Protein AF-A0A968M230-F1 (afdb_monomer)

Nearest PDB structures (foldseek):
  4dkx-assembly2_B  TM=6.458E-01  e=5.560E-04  Homo sapiens
  5whb-assembly6_D  TM=6.084E-01  e=6.313E-04  Homo sapiens
  2q3h-assembly1_A  TM=5.736E-01  e=2.946E-04  Homo sapiens
  2wbl-assembly1_C  TM=5.860E-01  e=4.312E-04  Arabidopsis thaliana
  7wqy-assembly1_A  TM=4.865E-01  e=1.001E-04  Ctenopharyngodon idella

Solvent-accessible surface area (backbone atoms only — not comparable to full-atom values): 13688 Å² total; per-residue (Å²): 134,85,58,78,63,59,60,58,47,54,72,55,64,77,56,88,35,55,72,58,55,21,52,56,47,28,55,53,60,72,68,54,68,95,84,69,64,47,34,33,24,38,40,34,51,64,91,25,46,55,58,40,40,52,33,42,68,72,74,47,85,80,88,72,70,87,50,83,54,66,42,80,77,48,74,50,98,66,25,37,32,26,49,34,16,22,34,85,81,38,44,70,57,28,51,56,49,48,73,72,30,65,32,32,38,43,28,29,67,56,51,54,84,80,45,57,55,56,54,38,52,76,66,73,42,44,58,40,33,34,37,30,54,49,75,76,58,93,51,96,56,51,64,58,50,49,29,56,72,46,39,47,90,62,58,49,76,46,76,27,18,35,67,34,67,67,46,77,40,76,44,64,48,100,83,72,48,76,42,80,42,77,43,72,63,53,77,53,47,47,76,66,51,61,53,50,57,43,48,47,49,60,69,13,85,73,78,88,82,87,83,78,80,85,84,84,80,88,87,80,87,74,90,77,86,88,85,89,88,134

Sequence (230 aa):
MASPITDRLQVWAQATDLTAAERQLQELAQGKSQGEPLRLTVVGPPASGKTSLVQGLMGEGGRTEPTLQAAPQGIVHGWQVWDTPGVTAVPATALAAAEASDLVLLVLERPDRLGLGDWLQRREIPVLAVQTKTDLWADDGAQRQRIQASLPAGVPLISVAARPAPRWVQRVDRQGRRQSQRLEVGPPQLAPLPAGLQALAAHGALWQRGQRGPVVGTFGAGDRPAAVGG

Foldseek 3Di:
DDDPVVVVVVVVVVQPQLVVLLVLLLVVVVPDDPDDFAEEEEAAAPPLCQQLQLCLQVVHDDDDDADPAWDFPQDGPRYRYTYGGGCVVPVVRRVVSQLVGQEYEYRGCAADPVCVQVVCVVSVRRYEYEHEQVLVDPDPCPRVVRNVVNHDPSHHYDYWYSWHDFDWDFDQPPVRDTDTDGDDTDRTGCVVPVVVVVVSVVSSPDDPDPDDDDDDDDDDDDDDDDDDDD

pLDDT: mean 71.03, std 20.59, range [29.38, 96.0]

Radius of gyration: 24.17 Å; Cα contacts (8 Å, |Δi|>4): 365; chains: 1; bounding box: 59×71×78 Å

Structure (mmCIF, N/CA/C/O backbone):
data_AF-A0A968M230-F1
#
_entry.id   AF-A0A968M230-F1
#
loop_
_atom_site.group_PDB
_atom_site.id
_atom_site.type_symbol
_atom_site.label_atom_id
_atom_site.label_alt_id
_atom_site.label_comp_id
_atom_site.label_asym_id
_atom_site.label_entity_id
_atom_site.label_seq_id
_atom_site.pdbx_PDB_ins_code
_atom_site.Cartn_x
_atom_site.Cartn_y
_atom_site.Cartn_z
_atom_site.occupancy
_atom_site.B_iso_or_equiv
_atom_site.auth_seq_id
_atom_site.auth_comp_id
_atom_site.auth_asym_id
_atom_site.auth_atom_id
_atom_site.pdbx_PDB_model_num
ATOM 1 N N . MET A 1 1 ? -24.790 2.543 -29.382 1.00 37.88 1 MET A N 1
ATOM 2 C CA . MET A 1 1 ? -23.356 2.877 -29.254 1.00 37.88 1 MET A CA 1
ATOM 3 C C . MET A 1 1 ? -23.119 3.218 -27.795 1.00 37.88 1 MET A C 1
ATOM 5 O O . MET A 1 1 ? -23.615 4.242 -27.344 1.00 37.88 1 MET A O 1
ATOM 9 N N . ALA A 1 2 ? -22.528 2.295 -27.035 1.00 30.25 2 ALA A N 1
ATOM 10 C CA . ALA A 1 2 ? -22.269 2.496 -25.611 1.00 30.25 2 ALA A CA 1
ATOM 11 C C . ALA A 1 2 ? -21.188 3.574 -25.423 1.00 30.25 2 ALA A C 1
ATOM 13 O O . ALA A 1 2 ? -20.270 3.685 -26.236 1.00 30.25 2 ALA A O 1
ATOM 14 N N . SER A 1 3 ? -21.348 4.411 -24.397 1.00 30.42 3 SER A N 1
ATOM 15 C CA . SER A 1 3 ? -20.429 5.511 -24.102 1.00 30.42 3 SER A CA 1
ATOM 16 C C . SER A 1 3 ? -19.113 4.960 -23.530 1.00 30.42 3 SER A C 1
ATOM 18 O O . SER A 1 3 ? -19.164 4.108 -22.645 1.00 30.42 3 SER A O 1
ATOM 20 N N . PRO A 1 4 ? -17.934 5.465 -23.940 1.00 39.78 4 PRO A N 1
ATOM 21 C CA . PRO A 1 4 ? -16.623 5.004 -23.453 1.00 39.78 4 PRO A CA 1
ATOM 22 C C . PRO A 1 4 ? -16.386 5.243 -21.947 1.00 39.78 4 PRO A C 1
ATOM 24 O O . PRO A 1 4 ? -15.393 4.781 -21.385 1.00 39.78 4 PRO A O 1
ATOM 27 N N . ILE A 1 5 ? -17.291 5.962 -21.277 1.00 32.00 5 ILE A N 1
ATOM 28 C CA . ILE A 1 5 ? -17.334 6.098 -19.815 1.00 32.00 5 ILE A CA 1
ATOM 29 C C . ILE A 1 5 ? -17.916 4.837 -19.162 1.00 32.00 5 ILE A C 1
ATOM 31 O O . ILE A 1 5 ? -17.451 4.428 -18.103 1.00 32.00 5 ILE A O 1
ATOM 35 N N . THR A 1 6 ? -18.886 4.188 -19.802 1.00 29.38 6 THR A N 1
ATOM 36 C CA . THR A 1 6 ? -19.565 3.000 -19.275 1.00 29.38 6 THR A CA 1
ATOM 37 C C . THR A 1 6 ? -18.634 1.783 -19.266 1.00 29.38 6 THR A C 1
ATOM 39 O O . THR A 1 6 ? -18.615 1.055 -18.278 1.00 29.38 6 THR A O 1
ATOM 42 N N . ASP A 1 7 ? -17.756 1.649 -20.267 1.00 31.36 7 ASP A N 1
ATOM 43 C CA . ASP A 1 7 ? -16.724 0.599 -20.305 1.00 31.36 7 ASP A CA 1
ATOM 44 C C . ASP A 1 7 ? -15.602 0.844 -19.275 1.00 31.36 7 ASP A C 1
ATOM 46 O O . ASP A 1 7 ? -15.089 -0.092 -18.661 1.00 31.36 7 ASP A O 1
ATOM 50 N N . ARG A 1 8 ? -15.249 2.113 -19.008 1.00 33.16 8 ARG A N 1
ATOM 51 C CA . ARG A 1 8 ? -14.276 2.479 -17.956 1.00 33.16 8 ARG A CA 1
ATOM 52 C C . ARG A 1 8 ? -14.829 2.258 -16.550 1.00 33.16 8 ARG A C 1
ATOM 54 O O . ARG A 1 8 ? -14.076 1.872 -15.661 1.00 33.16 8 ARG A O 1
ATOM 61 N N . LEU A 1 9 ? -16.134 2.446 -16.368 1.00 31.83 9 LEU A N 1
ATOM 62 C CA . LEU A 1 9 ? -16.829 2.121 -15.125 1.00 31.83 9 LEU A CA 1
ATOM 63 C C . LEU A 1 9 ? -17.027 0.608 -14.960 1.00 31.83 9 LEU A C 1
ATOM 65 O O . LEU A 1 9 ? -16.964 0.124 -13.838 1.00 31.83 9 LEU A O 1
ATOM 69 N N . GLN A 1 10 ? -17.164 -0.165 -16.042 1.00 32.53 10 GLN A N 1
ATOM 70 C CA . GLN A 1 10 ? -17.243 -1.631 -15.972 1.00 32.53 10 GLN A CA 1
ATOM 71 C C . GLN A 1 10 ? -15.922 -2.302 -15.567 1.00 32.53 10 GLN A C 1
ATOM 73 O O . GLN A 1 10 ? -15.953 -3.330 -14.895 1.00 32.53 10 GLN A O 1
ATOM 78 N N . VAL A 1 11 ? -14.768 -1.698 -15.879 1.00 36.97 11 VAL A N 1
ATOM 79 C CA . VAL A 1 11 ? -13.464 -2.137 -15.339 1.00 36.97 11 VAL A CA 1
ATOM 80 C C . VAL A 1 11 ? -13.328 -1.803 -13.842 1.00 36.97 11 VAL A C 1
ATOM 82 O O . VAL A 1 11 ? -12.620 -2.500 -13.120 1.00 36.97 11 VAL A O 1
ATOM 85 N N . TRP A 1 12 ? -14.042 -0.786 -13.346 1.00 35.03 12 TRP A N 1
ATOM 86 C CA . TRP A 1 12 ? -14.117 -0.448 -11.915 1.00 35.03 12 TRP A CA 1
ATOM 87 C C . TRP A 1 12 ? -15.198 -1.245 -11.161 1.00 35.03 12 TRP A C 1
ATOM 89 O O . TRP A 1 12 ? -15.070 -1.474 -9.962 1.00 35.03 12 TRP A O 1
ATOM 99 N N . ALA A 1 13 ? -16.222 -1.744 -11.857 1.00 33.06 13 ALA A N 1
ATOM 100 C CA . ALA A 1 13 ? -17.365 -2.458 -11.284 1.00 33.06 13 ALA A CA 1
ATOM 101 C C . ALA A 1 13 ? -17.100 -3.933 -10.913 1.00 33.06 13 ALA A C 1
ATOM 103 O O . ALA A 1 13 ? -18.014 -4.613 -10.458 1.00 33.06 13 ALA A O 1
ATOM 104 N N . GLN A 1 14 ? -15.867 -4.436 -11.050 1.00 40.59 14 GLN A N 1
ATOM 105 C CA . GLN A 1 14 ? -15.457 -5.703 -10.415 1.00 40.59 14 GLN A CA 1
ATOM 106 C C . GLN A 1 14 ? -14.952 -5.515 -8.970 1.00 40.59 14 GLN A C 1
ATOM 108 O O . GLN A 1 14 ? -14.497 -6.470 -8.344 1.00 40.59 14 GLN A O 1
ATOM 113 N N . ALA A 1 15 ? -15.048 -4.300 -8.422 1.00 40.91 15 ALA A N 1
ATOM 114 C CA . ALA A 1 15 ? -14.756 -3.993 -7.028 1.00 40.91 15 ALA A CA 1
ATOM 115 C C . ALA A 1 15 ? -16.046 -3.977 -6.188 1.00 40.91 15 ALA A C 1
ATOM 117 O O . ALA A 1 15 ? -16.522 -2.929 -5.762 1.00 40.91 15 ALA A O 1
ATOM 118 N N . THR A 1 16 ? -16.618 -5.152 -5.933 1.00 41.06 16 THR A N 1
ATOM 119 C CA . THR A 1 16 ? -17.819 -5.326 -5.091 1.00 41.06 16 THR A CA 1
ATOM 120 C C . THR A 1 16 ? -17.583 -4.974 -3.605 1.00 41.06 16 THR A C 1
ATOM 122 O O . THR A 1 16 ? -18.523 -4.946 -2.818 1.00 41.06 16 THR A O 1
ATOM 125 N N . ASP A 1 17 ? -16.345 -4.643 -3.230 1.00 49.25 17 ASP A N 1
ATOM 126 C CA . ASP A 1 17 ? -15.877 -4.513 -1.845 1.00 49.25 17 ASP A CA 1
ATOM 127 C C . ASP A 1 17 ? -15.487 -3.084 -1.410 1.00 49.25 17 ASP A C 1
ATOM 129 O O . ASP A 1 17 ? -15.224 -2.849 -0.231 1.00 49.25 17 ASP A O 1
ATOM 133 N N . LEU A 1 18 ? -15.493 -2.099 -2.319 1.00 45.28 18 LEU A N 1
ATOM 134 C CA . LEU A 1 18 ? -15.153 -0.707 -1.972 1.00 45.28 18 LEU A CA 1
ATOM 135 C C . LEU A 1 18 ? -16.144 -0.103 -0.954 1.00 45.28 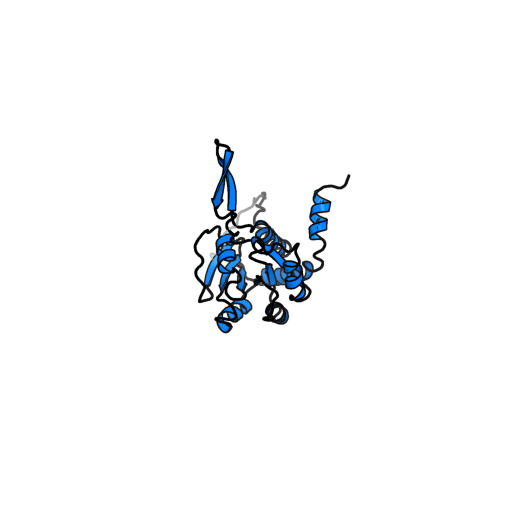18 LEU A C 1
ATOM 137 O O . LEU A 1 18 ? -15.735 0.572 -0.012 1.00 45.28 18 LEU A O 1
ATOM 141 N N . THR A 1 19 ? -17.424 -0.471 -1.036 1.00 53.03 19 THR A N 1
ATOM 142 C CA . THR A 1 19 ? -18.524 0.081 -0.221 1.00 53.03 19 THR A CA 1
ATOM 143 C C . THR A 1 19 ? -18.415 -0.123 1.297 1.00 53.03 19 THR A C 1
ATOM 145 O O . THR A 1 19 ? -19.108 0.553 2.062 1.00 53.03 19 THR A O 1
ATOM 148 N N . ALA A 1 20 ? -17.636 -1.102 1.768 1.00 51.34 20 ALA A N 1
ATOM 149 C CA . ALA A 1 20 ? -17.468 -1.371 3.201 1.00 51.34 20 ALA A CA 1
ATOM 150 C C . ALA A 1 20 ? -16.334 -0.526 3.804 1.00 51.34 20 ALA A C 1
ATOM 152 O O . ALA A 1 20 ? -16.551 0.164 4.800 1.00 51.34 20 ALA A O 1
ATOM 153 N N . ALA A 1 21 ? -15.166 -0.512 3.152 1.00 49.62 21 ALA A N 1
ATOM 154 C CA . ALA A 1 21 ? -14.037 0.338 3.535 1.00 49.62 21 ALA A CA 1
ATOM 155 C C . ALA A 1 21 ? -14.390 1.836 3.441 1.00 49.62 21 ALA A C 1
ATOM 157 O O . ALA A 1 21 ? -13.972 2.633 4.279 1.00 49.62 21 ALA A O 1
ATOM 158 N N . GLU A 1 22 ? -15.215 2.207 2.457 1.00 52.62 22 GLU A N 1
ATOM 159 C CA . GLU A 1 22 ? -15.755 3.561 2.291 1.00 52.62 22 GLU A CA 1
ATOM 160 C C . GLU A 1 22 ? -16.608 4.011 3.483 1.00 52.62 22 GLU A C 1
ATOM 162 O O . GLU A 1 22 ? -16.389 5.098 4.019 1.00 52.62 22 GLU A O 1
ATOM 167 N N . ARG A 1 23 ? -17.553 3.172 3.934 1.00 55.50 23 ARG A N 1
ATOM 168 C CA . ARG A 1 23 ? -18.430 3.493 5.074 1.00 55.50 23 ARG A CA 1
ATOM 169 C C . ARG A 1 23 ? -17.635 3.730 6.357 1.00 55.50 23 ARG A C 1
ATOM 171 O O . ARG A 1 23 ? -17.884 4.703 7.060 1.00 55.50 23 ARG A O 1
ATOM 178 N N . GLN A 1 24 ? -16.633 2.896 6.613 1.00 53.75 24 GLN A N 1
ATOM 179 C CA . GLN A 1 24 ? -15.804 2.995 7.811 1.00 53.75 24 GLN A CA 1
ATOM 180 C C . GLN A 1 24 ? -14.930 4.263 7.832 1.00 53.75 24 GLN A C 1
ATOM 182 O O . GLN A 1 24 ? -14.801 4.925 8.861 1.00 53.75 24 GLN A O 1
ATOM 187 N N . LEU A 1 25 ? -14.371 4.652 6.681 1.00 53.75 25 LEU A N 1
ATOM 188 C CA . LEU A 1 25 ? -13.625 5.909 6.547 1.00 53.75 25 LEU A CA 1
ATOM 189 C C . LEU A 1 25 ? -14.526 7.139 6.697 1.00 53.75 25 LEU A C 1
ATOM 191 O O . LEU A 1 25 ? -14.099 8.149 7.256 1.00 53.75 25 LEU A O 1
ATOM 195 N N . GLN A 1 26 ? -15.772 7.058 6.226 1.00 54.50 26 GLN A N 1
ATOM 196 C CA . GLN A 1 26 ? -16.748 8.134 6.371 1.00 54.50 26 GLN A CA 1
ATOM 197 C C . GLN A 1 26 ? -17.092 8.406 7.842 1.00 54.50 26 GLN A C 1
ATOM 199 O O . GLN A 1 26 ? -17.133 9.566 8.250 1.00 54.50 26 GLN A O 1
ATOM 204 N N . GLU A 1 27 ? -17.307 7.355 8.633 1.00 56.47 27 GLU A N 1
ATOM 205 C CA . GLU A 1 27 ? -17.586 7.455 10.072 1.00 56.47 27 GLU A CA 1
ATOM 206 C C . GLU A 1 27 ? -16.394 8.050 10.842 1.00 56.47 27 GLU A C 1
ATOM 208 O O . GLU A 1 27 ? -16.570 8.972 11.642 1.00 56.47 27 GLU A O 1
ATOM 213 N N . LEU A 1 28 ? -15.167 7.608 10.539 1.00 55.84 28 LEU A N 1
ATOM 214 C CA . LEU A 1 28 ? -13.937 8.143 11.142 1.00 55.84 28 LEU A CA 1
ATOM 215 C C . LEU A 1 28 ? -13.724 9.627 10.823 1.00 55.84 28 LEU A C 1
ATOM 217 O O . LEU A 1 28 ? -13.399 10.421 11.708 1.00 55.84 28 LEU A O 1
ATOM 221 N N . ALA A 1 29 ? -13.939 10.016 9.566 1.00 55.28 29 ALA A N 1
ATOM 222 C CA . ALA A 1 29 ? -13.763 11.393 9.132 1.00 55.28 29 ALA A CA 1
ATOM 223 C C . ALA A 1 29 ? -14.798 12.332 9.787 1.00 55.28 29 ALA A C 1
ATOM 225 O O . ALA A 1 29 ? -14.464 13.460 10.138 1.00 55.28 29 ALA A O 1
ATOM 226 N N . GLN A 1 30 ? -16.027 11.859 10.025 1.00 54.53 30 GLN A N 1
ATOM 227 C CA . GLN A 1 30 ? -17.056 12.608 10.761 1.00 54.53 30 GLN A CA 1
ATOM 228 C C . GLN A 1 30 ? -16.751 12.746 12.263 1.00 54.53 30 GLN A C 1
ATOM 230 O O . GLN A 1 30 ? -17.184 13.719 12.879 1.00 54.53 30 GLN A O 1
ATOM 235 N N . GLY A 1 31 ? -16.013 11.796 12.848 1.00 51.69 31 GLY A N 1
ATOM 236 C CA . GLY A 1 31 ? -15.636 11.800 14.265 1.00 51.69 31 GLY A CA 1
ATOM 237 C C . GLY A 1 31 ? -14.424 12.672 14.610 1.00 51.69 31 GLY A C 1
ATOM 238 O O . GLY A 1 31 ? -14.285 13.090 15.760 1.00 51.69 31 GLY A O 1
ATOM 239 N N . LYS A 1 32 ? -13.548 12.980 13.643 1.00 56.31 32 LYS A N 1
ATOM 240 C CA . LYS A 1 32 ? -12.367 13.820 13.885 1.00 56.31 32 LYS A CA 1
ATOM 241 C C . LYS A 1 32 ? -12.712 15.310 13.870 1.00 56.31 32 LYS A C 1
ATOM 243 O O . LYS A 1 32 ? -13.202 15.861 12.887 1.00 56.31 32 LYS A O 1
ATOM 248 N N . SER A 1 33 ? -12.431 15.971 14.992 1.00 48.53 33 SER A N 1
ATOM 249 C CA . SER A 1 33 ? -12.600 17.410 15.194 1.00 48.53 33 SER A CA 1
ATOM 250 C C . SER A 1 33 ? -11.835 18.231 14.151 1.00 48.53 33 SER A C 1
ATOM 252 O O . SER A 1 33 ? -10.692 17.929 13.811 1.00 48.53 33 SER A O 1
ATOM 254 N N . GLN A 1 34 ? -12.482 19.292 13.660 1.00 51.28 34 GLN A N 1
ATOM 255 C CA . GLN A 1 34 ? -11.960 20.210 12.647 1.00 51.28 34 GLN A CA 1
ATOM 256 C C . GLN A 1 34 ? -10.566 20.738 13.037 1.00 51.28 34 GLN A C 1
ATOM 258 O O . GLN A 1 34 ? -10.456 21.577 13.926 1.00 51.28 34 GLN A O 1
ATOM 263 N N . GLY A 1 35 ? -9.507 20.263 12.372 1.00 56.62 35 GLY A N 1
ATOM 264 C CA . GLY A 1 35 ? -8.162 20.835 12.507 1.00 56.62 35 GLY A CA 1
ATOM 265 C C . GLY A 1 35 ? -6.998 19.863 12.318 1.00 56.62 35 GLY A C 1
ATOM 266 O O . GLY A 1 35 ? -5.934 20.297 11.881 1.00 56.62 35 GLY A O 1
ATOM 267 N N . GLU A 1 36 ? -7.179 18.568 12.589 1.00 63.97 36 GLU A N 1
ATOM 268 C CA . GLU A 1 36 ? -6.097 17.584 12.442 1.00 63.97 36 GLU A CA 1
ATOM 269 C C . GLU A 1 36 ? -6.173 16.837 11.101 1.00 63.97 36 GLU A C 1
ATOM 271 O O . GLU A 1 36 ? -7.243 16.343 10.733 1.00 63.97 36 GLU A O 1
ATOM 276 N N . PRO A 1 37 ? -5.057 16.729 10.353 1.00 71.88 37 PRO A N 1
ATOM 277 C CA . PRO A 1 37 ? -5.028 15.946 9.126 1.00 71.88 37 PRO A CA 1
ATOM 278 C C . PRO A 1 37 ? -5.192 14.454 9.437 1.00 71.88 37 PRO A C 1
ATOM 280 O O . PRO A 1 37 ? -4.640 13.940 10.413 1.00 71.88 37 PRO A O 1
ATOM 283 N N . LEU A 1 38 ? -5.912 13.740 8.570 1.00 81.94 38 LEU A N 1
ATOM 284 C CA . LEU A 1 38 ? -6.034 12.288 8.673 1.00 81.94 38 LEU A CA 1
ATOM 285 C C . LEU A 1 38 ? -4.664 11.634 8.472 1.00 81.94 38 LEU A C 1
ATOM 287 O O . LEU A 1 38 ? -3.892 12.019 7.594 1.00 81.94 38 LEU A O 1
ATOM 291 N N . ARG A 1 39 ? -4.349 10.632 9.281 1.00 89.69 39 ARG A N 1
ATOM 292 C CA . ARG A 1 39 ? -3.096 9.895 9.245 1.00 89.69 39 ARG A CA 1
ATOM 293 C C . ARG A 1 39 ? -3.189 8.731 8.268 1.00 89.69 39 ARG A C 1
ATOM 295 O O . ARG A 1 39 ? -3.933 7.776 8.489 1.00 89.69 39 ARG A O 1
ATOM 302 N N . LEU A 1 40 ? -2.351 8.794 7.237 1.00 90.62 40 LEU A N 1
ATOM 303 C CA . LEU A 1 40 ? -2.102 7.717 6.287 1.00 90.62 40 LEU A CA 1
ATOM 304 C C . LEU A 1 40 ? -0.751 7.076 6.601 1.00 90.62 40 LEU A C 1
ATOM 306 O O . LEU A 1 40 ? 0.287 7.697 6.369 1.00 90.62 40 LEU A O 1
ATOM 310 N N . THR A 1 41 ? -0.734 5.842 7.098 1.00 94.94 41 THR A N 1
ATOM 311 C CA . THR A 1 41 ? 0.532 5.153 7.402 1.00 94.94 41 THR A CA 1
ATOM 312 C C . THR A 1 41 ? 0.840 4.087 6.364 1.00 94.94 41 THR A C 1
ATOM 314 O O . THR A 1 41 ? -0.007 3.274 5.998 1.00 94.94 41 THR A O 1
ATOM 317 N N . VAL A 1 42 ? 2.083 4.077 5.891 1.00 95.31 42 VAL A N 1
ATOM 318 C CA . VAL A 1 42 ? 2.575 3.141 4.884 1.00 95.31 42 VAL A CA 1
ATOM 319 C C . VAL A 1 42 ? 3.314 2.002 5.572 1.00 95.31 42 VAL A C 1
ATOM 321 O O . VAL A 1 42 ? 4.375 2.209 6.148 1.00 95.31 42 VAL A O 1
ATOM 324 N N . VAL A 1 43 ? 2.766 0.788 5.495 1.00 96.00 43 VAL A N 1
ATOM 325 C CA . VAL A 1 43 ? 3.246 -0.401 6.220 1.00 96.00 43 VAL A CA 1
ATOM 326 C C . VAL A 1 43 ? 3.558 -1.525 5.242 1.00 96.00 43 VAL A C 1
ATOM 328 O O . VAL A 1 43 ? 2.979 -1.618 4.167 1.00 96.00 43 VAL A O 1
ATOM 331 N N . GLY A 1 44 ? 4.500 -2.401 5.592 1.00 95.50 44 GLY A N 1
ATOM 332 C CA . GLY A 1 44 ? 4.841 -3.557 4.768 1.00 95.50 44 GLY A CA 1
ATOM 333 C C . GLY A 1 44 ? 6.250 -4.099 5.014 1.00 95.50 44 GLY A C 1
ATOM 334 O O . GLY A 1 44 ? 7.046 -3.486 5.745 1.00 95.50 44 GLY A O 1
ATOM 335 N N . PRO A 1 45 ? 6.604 -5.233 4.383 1.00 94.25 45 PRO A N 1
ATOM 336 C CA . PRO A 1 45 ? 7.902 -5.882 4.553 1.00 94.25 45 PRO A CA 1
ATOM 337 C C . PRO A 1 45 ? 9.090 -4.959 4.225 1.00 94.25 45 PRO A C 1
ATOM 339 O O . PRO A 1 45 ? 8.926 -3.958 3.509 1.00 94.25 45 PRO A O 1
ATOM 342 N N . PRO A 1 46 ? 10.309 -5.261 4.706 1.00 91.50 46 PRO A N 1
ATOM 343 C CA . PRO A 1 46 ? 11.518 -4.607 4.218 1.00 91.50 46 PRO A CA 1
ATOM 344 C C . PRO A 1 46 ? 11.623 -4.697 2.693 1.00 91.50 46 PRO A C 1
ATOM 346 O O . PRO A 1 46 ? 11.192 -5.675 2.088 1.00 91.50 46 PRO A O 1
ATOM 349 N N . ALA A 1 47 ? 12.179 -3.656 2.072 1.00 89.56 47 ALA A N 1
ATOM 350 C CA . ALA A 1 47 ? 12.383 -3.567 0.624 1.00 89.56 47 ALA A CA 1
ATOM 351 C C . ALA A 1 47 ? 11.119 -3.687 -0.261 1.00 89.56 47 ALA A C 1
ATOM 353 O O . ALA A 1 47 ? 11.251 -3.697 -1.482 1.00 89.56 47 ALA A O 1
ATOM 354 N N . SER A 1 48 ? 9.907 -3.671 0.305 1.00 91.88 48 SER A N 1
ATOM 355 C CA . SER A 1 48 ? 8.634 -3.650 -0.443 1.00 91.88 48 SER A CA 1
ATOM 356 C C . SER A 1 48 ? 8.394 -2.356 -1.233 1.00 91.88 48 SER A C 1
ATOM 358 O O . SER A 1 48 ? 7.425 -2.261 -1.969 1.00 91.88 48 SER A O 1
ATOM 360 N N . GLY A 1 49 ? 9.264 -1.350 -1.124 1.00 90.19 49 GLY A N 1
ATOM 361 C CA . GLY A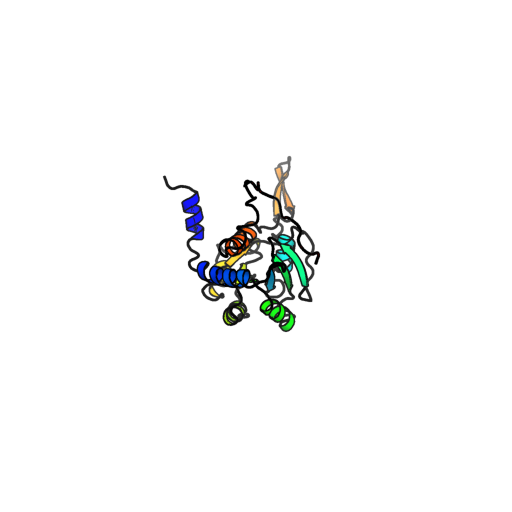 1 49 ? 9.138 -0.099 -1.877 1.00 90.19 49 GLY A CA 1
ATOM 362 C C . GLY A 1 49 ? 8.307 0.990 -1.193 1.00 90.19 49 GLY A C 1
ATOM 363 O O . GLY A 1 49 ? 7.949 1.948 -1.867 1.00 90.19 49 GLY A O 1
ATOM 364 N N . LYS A 1 50 ? 8.044 0.886 0.120 1.00 92.88 50 LYS A N 1
ATOM 365 C CA . LYS A 1 50 ? 7.343 1.915 0.921 1.00 92.88 50 LYS A CA 1
ATOM 366 C C . LYS A 1 50 ? 7.919 3.315 0.742 1.00 92.88 50 LYS A C 1
ATOM 368 O O . LYS A 1 50 ? 7.222 4.205 0.285 1.00 92.88 50 LYS A O 1
ATOM 373 N N . THR A 1 51 ? 9.213 3.483 0.989 1.00 90.38 51 THR A N 1
ATOM 374 C CA . THR A 1 51 ? 9.868 4.791 0.883 1.00 90.38 51 THR A CA 1
ATOM 375 C C . THR A 1 51 ? 9.812 5.341 -0.543 1.00 90.38 51 THR A C 1
ATOM 377 O O . THR A 1 51 ? 9.565 6.524 -0.733 1.00 90.38 51 THR A O 1
ATOM 380 N N . SER A 1 52 ? 9.948 4.487 -1.570 1.00 89.12 52 SER A N 1
ATOM 381 C CA . SER A 1 52 ? 9.769 4.920 -2.966 1.00 89.12 52 SER A CA 1
ATOM 382 C C . SER A 1 52 ? 8.331 5.353 -3.249 1.00 89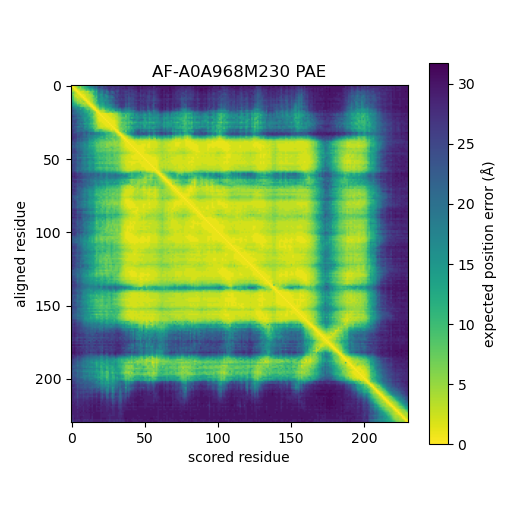.12 52 SER A C 1
ATOM 384 O O . SER A 1 52 ? 8.118 6.304 -3.993 1.00 89.12 52 SER A O 1
ATOM 386 N N . LEU A 1 53 ? 7.350 4.654 -2.672 1.00 89.81 53 LEU A N 1
ATOM 387 C CA . LEU A 1 53 ? 5.938 5.006 -2.779 1.00 89.81 53 LEU A CA 1
ATOM 388 C C . LEU A 1 53 ? 5.664 6.366 -2.138 1.00 89.81 53 LEU A C 1
ATOM 390 O O . LEU A 1 53 ? 5.025 7.203 -2.766 1.00 89.81 53 LEU A O 1
ATOM 394 N N . VAL A 1 54 ? 6.178 6.592 -0.927 1.00 90.00 54 VAL A N 1
ATOM 395 C CA . VAL A 1 54 ? 5.996 7.853 -0.205 1.00 90.00 54 VAL A CA 1
ATOM 396 C C . VAL A 1 54 ? 6.669 9.008 -0.937 1.00 90.00 54 VAL A C 1
ATOM 398 O O . VAL A 1 54 ? 6.003 9.996 -1.217 1.00 90.00 54 VAL A O 1
ATOM 401 N N . GLN A 1 55 ? 7.934 8.869 -1.341 1.00 86.81 55 GLN A N 1
ATOM 402 C CA . GLN A 1 55 ? 8.622 9.901 -2.126 1.00 86.81 55 GLN A CA 1
ATOM 403 C C . GLN A 1 55 ? 7.863 10.224 -3.417 1.00 86.81 55 GLN A C 1
ATOM 405 O O . GLN A 1 55 ? 7.593 11.387 -3.705 1.00 86.81 55 GLN A O 1
ATOM 410 N N . GLY A 1 56 ? 7.419 9.201 -4.152 1.00 84.75 56 GLY A N 1
ATOM 411 C CA . GLY A 1 56 ? 6.643 9.425 -5.365 1.00 84.75 56 GLY A CA 1
ATOM 412 C C . GLY A 1 56 ? 5.292 10.108 -5.106 1.00 84.75 56 GLY A C 1
ATOM 413 O O . GLY A 1 56 ? 4.884 10.940 -5.913 1.00 84.75 56 GLY A O 1
ATOM 414 N N . LEU A 1 57 ? 4.612 9.810 -3.991 1.00 83.50 57 LEU A N 1
ATOM 415 C CA . LEU A 1 57 ? 3.390 10.513 -3.571 1.00 83.50 57 LEU A CA 1
ATOM 416 C C . LEU A 1 57 ? 3.652 11.988 -3.244 1.00 83.50 57 LEU A C 1
ATOM 418 O O . LEU A 1 57 ? 2.817 12.837 -3.545 1.00 83.50 57 LEU A O 1
ATOM 422 N N . MET A 1 58 ? 4.814 12.286 -2.662 1.00 83.12 58 MET A N 1
ATOM 423 C CA . MET A 1 58 ? 5.266 13.646 -2.358 1.00 83.12 58 MET A CA 1
ATOM 424 C C . MET A 1 58 ? 5.762 14.406 -3.603 1.00 83.12 58 MET A C 1
ATOM 426 O O . MET A 1 58 ? 6.066 15.592 -3.517 1.00 83.12 58 MET A O 1
ATOM 430 N N . GLY A 1 59 ? 5.853 13.750 -4.767 1.00 79.00 59 GLY A N 1
ATOM 431 C CA . GLY A 1 59 ? 6.466 14.324 -5.970 1.00 79.00 59 GLY A CA 1
ATOM 432 C C . GLY A 1 59 ? 7.993 14.424 -5.889 1.00 79.00 59 GLY A C 1
ATOM 433 O O . GLY A 1 59 ? 8.615 15.091 -6.716 1.00 79.00 59 GLY A O 1
ATOM 434 N N . GLU A 1 60 ? 8.606 13.754 -4.915 1.00 78.25 60 GLU A N 1
ATOM 435 C CA . GLU A 1 60 ? 10.046 13.728 -4.701 1.00 78.25 60 GLU A CA 1
ATOM 436 C C . GLU A 1 60 ? 10.686 12.562 -5.467 1.00 78.25 60 GLU A C 1
ATOM 438 O O . GLU A 1 60 ? 10.207 11.425 -5.460 1.00 78.25 60 GLU A O 1
ATOM 443 N N . GLY A 1 61 ? 11.803 12.837 -6.142 1.00 63.12 61 GLY A N 1
ATOM 444 C CA . GLY A 1 61 ? 12.641 11.825 -6.781 1.00 63.12 61 GLY A CA 1
ATOM 445 C C . GLY A 1 61 ? 13.992 11.742 -6.078 1.00 63.12 61 GLY A C 1
ATOM 446 O O . GLY A 1 61 ? 14.629 12.766 -5.850 1.00 63.12 61 GLY A O 1
ATOM 447 N N . GLY A 1 62 ? 14.468 10.539 -5.746 1.00 63.47 62 GLY A N 1
ATOM 448 C CA . GLY A 1 62 ? 15.755 10.424 -5.062 1.00 63.47 62 GLY A CA 1
ATOM 449 C C . GLY A 1 62 ? 16.211 9.009 -4.731 1.00 63.47 62 GLY A C 1
ATOM 450 O O . GLY A 1 62 ? 15.587 8.005 -5.085 1.00 63.47 62 GLY A O 1
ATOM 451 N N . ARG A 1 63 ? 17.364 8.929 -4.057 1.00 61.47 63 ARG A N 1
ATOM 452 C CA . ARG A 1 63 ? 17.790 7.698 -3.385 1.00 61.47 63 ARG A CA 1
ATOM 453 C C . ARG A 1 63 ? 16.882 7.476 -2.177 1.00 61.47 63 ARG A C 1
ATOM 455 O O . ARG A 1 63 ? 16.711 8.362 -1.351 1.00 61.47 63 ARG A O 1
ATOM 462 N N . THR A 1 64 ? 16.329 6.276 -2.080 1.00 67.56 64 THR A N 1
ATOM 463 C CA . THR A 1 64 ? 15.597 5.822 -0.899 1.00 67.56 64 THR A CA 1
ATOM 464 C C . THR A 1 64 ? 16.566 5.203 0.088 1.00 67.56 64 THR A C 1
ATOM 466 O O . THR A 1 64 ? 17.172 4.171 -0.222 1.00 67.56 64 THR A O 1
ATOM 469 N N . GLU A 1 65 ? 16.688 5.804 1.262 1.00 69.38 65 GLU A N 1
ATOM 470 C CA . GLU A 1 65 ? 17.318 5.153 2.405 1.00 69.38 65 GLU A CA 1
ATOM 471 C C . GLU A 1 65 ? 16.279 4.318 3.164 1.00 69.38 65 GLU A C 1
ATOM 473 O O . GLU A 1 65 ? 15.089 4.640 3.131 1.00 69.38 65 GLU A O 1
ATOM 478 N N . PRO A 1 66 ? 16.679 3.207 3.802 1.00 67.25 66 PRO A N 1
ATOM 479 C CA . PRO A 1 66 ? 15.770 2.442 4.638 1.00 67.25 66 PRO A CA 1
ATOM 480 C C . PRO A 1 66 ? 15.282 3.285 5.817 1.00 67.25 66 PRO A C 1
ATOM 482 O O . PRO A 1 66 ? 16.075 3.742 6.636 1.00 67.25 66 PRO A O 1
ATOM 485 N N . THR A 1 67 ? 13.969 3.424 5.945 1.00 76.81 67 THR A N 1
ATOM 486 C CA . THR A 1 67 ? 13.343 4.057 7.106 1.00 76.81 67 THR A CA 1
ATOM 487 C C . THR A 1 67 ? 13.562 3.200 8.355 1.00 76.81 67 THR A C 1
ATOM 489 O O . THR A 1 67 ? 13.239 2.010 8.361 1.00 76.81 67 THR A O 1
ATOM 492 N N . LEU A 1 68 ? 14.131 3.788 9.413 1.00 76.19 68 LEU A N 1
ATOM 493 C CA . LEU A 1 68 ? 14.442 3.098 10.677 1.00 76.19 68 LEU A CA 1
ATOM 494 C C . LEU A 1 68 ? 13.425 3.387 11.792 1.00 76.19 68 LEU A C 1
ATOM 496 O O . LEU A 1 68 ? 13.346 2.636 12.761 1.00 76.19 68 LEU A O 1
ATOM 500 N N . GLN A 1 69 ? 12.633 4.451 11.654 1.00 84.88 69 GLN A N 1
ATOM 501 C CA . GLN A 1 69 ? 11.616 4.881 12.616 1.00 84.88 69 GLN A CA 1
ATOM 502 C C . GLN A 1 69 ? 10.353 5.320 11.878 1.00 84.88 69 GLN A C 1
ATOM 504 O O . GLN A 1 69 ? 10.433 5.759 10.735 1.00 84.88 69 GLN A O 1
ATOM 509 N N . ALA A 1 70 ? 9.188 5.194 12.512 1.00 85.88 70 ALA A N 1
ATOM 510 C CA . ALA A 1 70 ? 7.962 5.733 11.937 1.00 85.88 70 ALA A CA 1
ATOM 511 C C . ALA A 1 70 ? 7.976 7.262 12.044 1.00 85.88 70 ALA A C 1
ATOM 513 O O . ALA A 1 70 ? 8.085 7.787 13.152 1.00 85.88 70 ALA A O 1
ATOM 514 N N . ALA A 1 71 ? 7.867 7.966 10.917 1.00 87.50 71 ALA A N 1
ATOM 515 C CA . ALA A 1 71 ? 7.971 9.423 10.896 1.00 87.50 71 ALA A CA 1
ATOM 516 C C . ALA A 1 71 ? 7.028 10.063 9.865 1.00 87.50 71 ALA A C 1
ATOM 518 O O . ALA A 1 71 ? 6.857 9.505 8.771 1.00 87.50 71 ALA A O 1
ATOM 519 N N . PRO A 1 72 ? 6.454 11.242 10.176 1.00 90.06 72 PRO A N 1
ATOM 520 C CA . PRO A 1 72 ? 5.687 12.012 9.209 1.00 90.06 72 PRO A CA 1
ATOM 521 C C . PRO A 1 72 ? 6.602 12.471 8.069 1.00 90.06 72 PRO A C 1
ATOM 523 O O . PRO A 1 72 ? 7.705 12.952 8.309 1.00 90.06 72 PRO A O 1
ATOM 526 N N . GLN A 1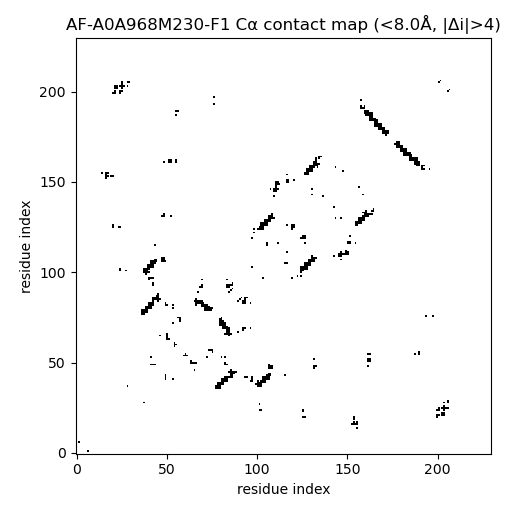 73 ? 6.137 12.314 6.832 1.00 90.12 73 GLN A N 1
ATOM 527 C CA . GLN A 1 73 ? 6.872 12.710 5.623 1.00 90.12 73 GLN A CA 1
ATOM 528 C C . GLN A 1 73 ? 6.297 13.985 4.999 1.00 90.12 73 GLN A C 1
ATOM 530 O O . GLN A 1 73 ? 7.029 14.792 4.441 1.00 90.12 73 GLN A O 1
ATOM 535 N N . GLY A 1 74 ? 4.988 14.205 5.135 1.00 86.75 74 GLY A N 1
ATOM 536 C CA . GLY A 1 74 ? 4.319 15.418 4.674 1.00 86.75 74 GLY A CA 1
ATOM 537 C C . GLY A 1 74 ? 2.837 15.190 4.410 1.00 86.75 74 GLY A C 1
ATOM 538 O O . GLY A 1 74 ? 2.290 14.158 4.803 1.00 86.75 74 GLY A O 1
ATOM 539 N N . ILE A 1 75 ? 2.185 16.163 3.775 1.00 83.25 75 ILE A N 1
ATOM 540 C CA . ILE A 1 75 ? 0.743 16.125 3.515 1.00 83.25 75 ILE A CA 1
ATOM 541 C C . ILE A 1 75 ? 0.482 15.869 2.030 1.00 83.25 75 ILE A C 1
ATOM 543 O O . ILE A 1 75 ? 0.946 16.622 1.178 1.00 83.25 75 ILE A O 1
ATOM 547 N N . VAL A 1 76 ? -0.319 14.846 1.728 1.00 77.38 76 VAL A N 1
ATOM 548 C CA . VAL A 1 76 ? -0.749 14.495 0.367 1.00 77.38 76 VAL A CA 1
ATOM 549 C C . VAL A 1 76 ? -2.264 14.368 0.349 1.00 77.38 76 VAL A C 1
ATOM 551 O O . VAL A 1 76 ? -2.831 13.565 1.080 1.00 77.38 76 VAL A O 1
ATOM 554 N N . HIS A 1 77 ? -2.941 15.169 -0.478 1.00 71.44 77 HIS A N 1
ATOM 555 C CA . HIS A 1 77 ? -4.408 15.155 -0.604 1.00 71.44 77 HIS A CA 1
ATOM 556 C C . HIS A 1 77 ? -5.165 15.254 0.741 1.00 71.44 77 HIS A C 1
ATOM 558 O O . HIS A 1 77 ? -6.198 14.617 0.918 1.00 71.44 77 HIS A O 1
ATOM 564 N N . GLY A 1 78 ? -4.644 16.036 1.695 1.00 73.75 78 GLY A N 1
ATOM 565 C CA . GLY A 1 78 ? -5.240 16.198 3.030 1.00 73.75 78 GLY A CA 1
ATOM 566 C C . GLY A 1 78 ? -4.849 15.124 4.053 1.00 73.75 78 GLY A C 1
ATOM 567 O O . GLY A 1 78 ? -5.265 15.212 5.205 1.00 73.75 78 GLY A O 1
ATOM 568 N N . TRP A 1 79 ? -4.018 14.155 3.663 1.00 79.75 79 TRP A N 1
ATOM 569 C CA . TRP A 1 79 ? -3.507 13.107 4.541 1.00 79.75 79 TRP A CA 1
ATOM 570 C C . TRP A 1 79 ? -2.092 13.415 5.007 1.00 79.75 79 TRP A C 1
ATOM 572 O O . TRP A 1 79 ? -1.205 13.622 4.182 1.00 79.75 79 TRP A O 1
ATOM 582 N N . GLN A 1 80 ? -1.854 13.368 6.314 1.00 89.31 80 GLN A N 1
ATOM 583 C CA . GLN A 1 80 ? -0.512 13.308 6.872 1.00 89.31 80 GLN A CA 1
ATOM 584 C C . GLN A 1 80 ? 0.059 11.909 6.622 1.00 89.31 80 GLN A C 1
ATOM 586 O O . GLN A 1 80 ? -0.357 10.933 7.250 1.00 89.31 80 GLN A O 1
ATOM 591 N N . VAL A 1 81 ? 1.021 11.815 5.708 1.00 90.81 81 VAL A N 1
ATOM 592 C CA . VAL A 1 81 ? 1.668 10.561 5.317 1.00 90.81 81 VAL A CA 1
ATOM 593 C C . VAL A 1 81 ? 2.774 10.215 6.306 1.00 90.81 81 VAL A C 1
ATOM 595 O O . VAL A 1 81 ? 3.612 11.062 6.627 1.00 90.81 81 VAL A O 1
ATOM 598 N N . TRP A 1 82 ? 2.790 8.966 6.766 1.00 93.50 82 TRP A N 1
ATOM 599 C CA . TRP A 1 82 ? 3.826 8.392 7.622 1.00 93.50 82 TRP A CA 1
ATOM 600 C C . TRP A 1 82 ? 4.496 7.215 6.915 1.00 93.50 82 TRP A C 1
ATOM 602 O O . TRP A 1 82 ? 3.817 6.273 6.506 1.00 93.50 82 TRP A O 1
ATOM 612 N N . ASP A 1 83 ? 5.825 7.246 6.805 1.00 93.75 83 ASP A N 1
ATOM 613 C CA . ASP A 1 83 ? 6.609 6.075 6.389 1.00 93.75 83 ASP A CA 1
ATOM 614 C C . ASP A 1 83 ? 7.039 5.281 7.626 1.00 93.75 83 ASP A C 1
ATOM 616 O O . ASP A 1 83 ? 7.284 5.863 8.687 1.00 93.75 83 ASP A O 1
ATOM 620 N N . THR A 1 84 ? 7.131 3.956 7.503 1.00 94.31 84 THR A N 1
ATOM 621 C CA . THR A 1 84 ? 7.516 3.066 8.607 1.00 94.31 84 THR A CA 1
ATOM 622 C C . THR A 1 84 ? 8.728 2.211 8.252 1.00 94.31 84 THR A C 1
ATOM 624 O O . THR A 1 84 ? 8.962 1.890 7.080 1.00 94.31 84 THR A O 1
ATOM 627 N N . PRO A 1 85 ? 9.471 1.714 9.258 1.00 92.06 85 PRO A N 1
ATOM 628 C CA . PRO A 1 85 ? 10.414 0.631 9.029 1.00 92.06 85 PRO A CA 1
ATOM 629 C C . PRO A 1 85 ? 9.727 -0.615 8.460 1.00 92.06 85 PRO A C 1
ATOM 631 O O . PRO A 1 85 ? 8.503 -0.779 8.495 1.00 92.06 85 PRO A O 1
ATOM 634 N N . GLY A 1 86 ? 10.532 -1.515 7.890 1.00 91.69 86 GLY A N 1
ATOM 635 C CA . GLY A 1 86 ? 10.047 -2.826 7.465 1.00 91.69 86 GLY A CA 1
ATOM 636 C C . GLY A 1 86 ? 9.537 -3.634 8.655 1.00 91.69 86 GLY A C 1
ATOM 637 O O . GLY A 1 86 ? 10.253 -3.768 9.644 1.00 91.69 86 GLY A O 1
ATOM 638 N N . VAL A 1 87 ? 8.335 -4.206 8.543 1.00 90.94 87 VAL A N 1
ATOM 639 C CA . VAL A 1 87 ? 7.674 -4.871 9.682 1.00 90.94 87 VAL A CA 1
ATOM 640 C C . VAL A 1 87 ? 8.517 -6.002 10.270 1.00 90.94 87 VAL A C 1
ATOM 642 O O . VAL A 1 87 ? 8.584 -6.131 11.480 1.00 90.94 87 VAL A O 1
ATOM 645 N N . THR A 1 88 ? 9.225 -6.789 9.458 1.00 90.25 88 THR A N 1
ATOM 646 C CA . THR A 1 88 ? 10.085 -7.864 9.990 1.00 90.25 88 THR A CA 1
ATOM 647 C C . THR A 1 88 ? 11.390 -7.358 10.605 1.00 90.25 88 THR A C 1
ATOM 649 O O . THR A 1 88 ? 12.056 -8.120 11.294 1.00 90.25 88 THR A O 1
ATOM 652 N N . ALA A 1 89 ? 11.781 -6.109 10.337 1.00 85.19 89 ALA A N 1
ATOM 653 C CA . ALA A 1 89 ? 12.976 -5.498 10.912 1.00 85.19 89 ALA A CA 1
ATOM 654 C C . ALA A 1 89 ? 12.661 -4.808 12.245 1.00 85.19 89 ALA A C 1
ATOM 656 O O . ALA A 1 89 ? 13.410 -4.961 13.203 1.00 85.19 89 ALA A O 1
ATOM 657 N N . VAL A 1 90 ? 11.544 -4.071 12.314 1.00 88.81 90 VAL A N 1
ATOM 658 C CA . VAL A 1 90 ? 11.113 -3.359 13.528 1.00 88.81 90 VAL A CA 1
ATOM 659 C C . VAL A 1 90 ? 9.590 -3.499 13.712 1.00 88.81 90 VAL A C 1
ATOM 661 O O . VAL A 1 90 ? 8.842 -2.555 13.432 1.00 88.81 90 VAL A O 1
ATOM 664 N N . PRO A 1 91 ? 9.099 -4.672 14.165 1.00 88.56 91 PRO A N 1
ATOM 665 C CA . PRO A 1 91 ? 7.665 -4.967 14.197 1.00 88.56 91 PRO A CA 1
ATOM 666 C C . PRO A 1 91 ? 6.878 -4.017 15.099 1.00 88.56 91 PRO A C 1
ATOM 668 O O . PRO A 1 91 ? 5.878 -3.453 14.666 1.00 88.56 91 PRO A O 1
ATOM 671 N N . ALA A 1 92 ? 7.357 -3.793 16.327 1.00 88.62 92 ALA A N 1
ATOM 672 C CA . ALA A 1 92 ? 6.654 -2.977 17.316 1.00 88.62 92 ALA A CA 1
ATOM 673 C C . ALA A 1 92 ? 6.395 -1.550 16.807 1.00 88.62 92 ALA A C 1
ATOM 675 O O . ALA A 1 92 ? 5.274 -1.060 16.887 1.00 88.62 92 ALA A O 1
ATOM 676 N N . THR A 1 93 ? 7.404 -0.908 16.212 1.00 89.19 93 THR A N 1
ATOM 677 C CA . THR A 1 93 ? 7.279 0.456 15.678 1.00 89.19 93 THR A CA 1
ATOM 678 C C . THR A 1 93 ? 6.339 0.525 14.480 1.00 89.19 93 THR A C 1
ATOM 680 O O . THR A 1 93 ? 5.520 1.437 14.402 1.00 89.19 93 THR A O 1
ATOM 683 N N . ALA A 1 94 ? 6.438 -0.422 13.542 1.00 90.88 94 ALA A N 1
ATOM 684 C CA . ALA A 1 94 ? 5.592 -0.414 12.352 1.00 90.88 94 ALA A CA 1
ATOM 685 C C . ALA A 1 94 ? 4.117 -0.691 12.690 1.00 90.88 94 ALA A C 1
ATOM 687 O O . ALA A 1 94 ? 3.233 -0.020 12.161 1.00 90.88 94 ALA A O 1
ATOM 688 N N . LEU A 1 95 ? 3.850 -1.639 13.593 1.00 92.94 95 LEU A N 1
ATOM 689 C CA . LEU A 1 95 ? 2.490 -2.012 13.986 1.00 92.94 95 LEU A CA 1
ATOM 690 C C . LEU A 1 95 ? 1.834 -0.958 14.887 1.00 92.94 95 LEU A C 1
ATOM 692 O O . LEU A 1 95 ? 0.678 -0.622 14.655 1.00 92.94 95 LEU A O 1
ATOM 696 N N . ALA A 1 96 ? 2.573 -0.361 15.829 1.00 91.75 96 ALA A N 1
ATOM 697 C CA . ALA A 1 96 ? 2.054 0.747 16.637 1.00 91.75 96 ALA A CA 1
ATOM 698 C C . ALA A 1 96 ? 1.711 1.974 15.773 1.00 91.75 96 ALA A C 1
ATOM 700 O O . ALA A 1 96 ? 0.716 2.656 16.007 1.00 91.75 96 ALA A O 1
ATOM 701 N N . ALA A 1 97 ? 2.511 2.248 14.734 1.00 92.88 97 ALA A N 1
ATOM 702 C CA . ALA A 1 97 ? 2.187 3.294 13.768 1.00 92.88 97 ALA A CA 1
ATOM 703 C C . ALA A 1 97 ? 0.907 2.967 12.983 1.00 92.88 97 ALA A C 1
ATOM 705 O O . ALA A 1 97 ? 0.097 3.864 12.765 1.00 92.88 97 ALA A O 1
ATOM 706 N N . ALA A 1 98 ? 0.715 1.702 12.597 1.00 92.56 98 ALA A N 1
ATOM 707 C CA . ALA A 1 98 ? -0.483 1.236 11.905 1.00 92.56 98 ALA A CA 1
ATOM 708 C C . ALA A 1 98 ? -1.749 1.392 12.764 1.00 92.56 98 ALA A C 1
ATOM 710 O O . ALA A 1 98 ? -2.733 1.937 12.282 1.00 92.56 98 ALA A O 1
ATOM 711 N N . GLU A 1 99 ? -1.702 0.988 14.038 1.00 91.81 99 GLU A N 1
ATOM 712 C CA . GLU A 1 99 ? -2.829 1.095 14.985 1.00 91.81 99 GLU A CA 1
ATOM 713 C C . GLU A 1 99 ? -3.288 2.534 15.215 1.00 91.81 99 GLU A C 1
ATOM 715 O O . GLU A 1 99 ? -4.470 2.784 15.413 1.00 91.81 99 GLU A O 1
ATOM 720 N N . ALA A 1 100 ? -2.367 3.492 15.154 1.00 90.38 100 ALA A N 1
ATOM 721 C CA . ALA A 1 100 ? -2.678 4.904 15.334 1.00 90.38 100 ALA A CA 1
ATOM 722 C C . ALA A 1 100 ? -3.169 5.604 14.048 1.00 90.38 100 ALA A C 1
ATOM 724 O O . ALA A 1 100 ? -3.227 6.834 14.022 1.00 90.38 100 ALA A O 1
ATOM 725 N N . SER A 1 101 ? -3.433 4.863 12.965 1.00 89.56 101 SER A N 1
ATOM 726 C CA . SER A 1 101 ? -3.745 5.415 11.637 1.00 89.56 101 SER A CA 1
ATOM 727 C C . SER A 1 101 ? -5.230 5.410 11.324 1.00 89.56 101 SER A C 1
ATOM 729 O O . SER A 1 101 ? -5.944 4.496 11.715 1.00 89.56 101 SER A O 1
ATOM 731 N N . ASP A 1 102 ? -5.664 6.378 10.518 1.00 85.19 102 ASP A N 1
ATOM 732 C CA . ASP A 1 102 ? -7.025 6.392 9.969 1.00 85.19 102 ASP A CA 1
ATOM 733 C C . ASP A 1 102 ? -7.131 5.527 8.707 1.00 85.19 102 ASP A C 1
ATOM 735 O O . ASP A 1 102 ? -8.188 4.989 8.391 1.00 85.19 102 ASP A O 1
ATOM 739 N N . LEU A 1 103 ? -6.022 5.394 7.974 1.00 86.94 103 LEU A N 1
ATOM 740 C CA . LEU A 1 103 ? -5.897 4.531 6.807 1.00 86.94 103 LEU A CA 1
ATOM 741 C C . LEU A 1 103 ? -4.482 3.955 6.742 1.00 86.94 103 LEU A C 1
ATOM 743 O O . LEU A 1 103 ? -3.490 4.666 6.933 1.00 86.94 103 LEU A O 1
ATOM 747 N N . VAL A 1 104 ? -4.384 2.667 6.423 1.00 91.81 104 VAL A N 1
ATOM 748 C CA . VAL A 1 104 ? -3.108 1.992 6.186 1.00 91.81 104 VAL A CA 1
ATOM 749 C C . VAL A 1 104 ? -2.952 1.653 4.707 1.00 91.81 104 VAL A C 1
ATOM 751 O O . VAL A 1 104 ? -3.795 0.981 4.112 1.00 91.81 104 VAL A O 1
ATOM 754 N N . LEU A 1 105 ? -1.826 2.072 4.120 1.00 93.75 105 LEU A N 1
ATOM 755 C CA . LEU A 1 105 ? -1.353 1.528 2.849 1.00 93.75 105 LEU A CA 1
ATOM 756 C C . LEU A 1 105 ? -0.515 0.283 3.128 1.00 93.75 105 LEU A C 1
ATOM 758 O O . LEU A 1 105 ? 0.621 0.389 3.597 1.00 93.75 105 LEU A O 1
ATOM 762 N N . LEU A 1 106 ? -1.060 -0.894 2.820 1.00 95.25 106 LEU A N 1
ATOM 763 C CA . LEU A 1 106 ? -0.339 -2.159 2.933 1.00 95.25 106 LEU A CA 1
ATOM 764 C C . LEU A 1 106 ? 0.471 -2.409 1.656 1.00 95.25 106 LEU A C 1
ATOM 766 O O . LEU A 1 106 ? -0.053 -2.842 0.632 1.00 95.25 106 LEU A O 1
ATOM 770 N N . VAL A 1 107 ? 1.767 -2.125 1.714 1.00 95.94 107 VAL A N 1
ATOM 771 C CA . VAL A 1 107 ? 2.679 -2.180 0.571 1.00 95.94 107 VAL A CA 1
ATOM 772 C C . VAL A 1 107 ? 3.287 -3.567 0.420 1.00 95.94 107 VAL A C 1
ATOM 774 O O . VAL A 1 107 ? 4.033 -4.041 1.283 1.00 95.94 107 VAL A O 1
ATOM 777 N N . LEU A 1 108 ? 3.022 -4.195 -0.722 1.00 95.44 108 LEU A N 1
ATOM 778 C CA . LEU A 1 108 ? 3.401 -5.572 -1.009 1.00 95.44 108 LEU A CA 1
ATOM 779 C C . LEU A 1 108 ? 4.097 -5.675 -2.369 1.00 95.44 108 LEU A C 1
ATOM 781 O O . LEU A 1 108 ? 3.590 -5.236 -3.391 1.00 95.44 108 LEU A O 1
ATOM 785 N N . GLU A 1 109 ? 5.258 -6.323 -2.403 1.00 93.44 109 GLU A N 1
ATOM 786 C CA . GLU A 1 109 ? 5.846 -6.812 -3.663 1.00 93.44 109 GLU A CA 1
ATOM 787 C C . GLU A 1 109 ? 5.369 -8.244 -3.964 1.00 93.44 109 GLU A C 1
ATOM 789 O O . GLU A 1 109 ? 5.313 -8.683 -5.112 1.00 93.44 109 GLU A O 1
ATOM 794 N N . ARG A 1 110 ? 5.062 -9.001 -2.907 1.00 93.75 110 ARG A N 1
ATOM 795 C CA . ARG A 1 110 ? 4.797 -10.442 -2.900 1.00 93.75 110 ARG A CA 1
ATOM 796 C C . ARG A 1 110 ? 3.588 -10.740 -2.016 1.00 93.75 110 ARG A C 1
ATOM 798 O O . ARG A 1 110 ? 3.228 -9.863 -1.232 1.00 93.75 110 ARG A O 1
ATOM 805 N N . PRO A 1 111 ? 2.989 -11.944 -2.121 1.00 95.56 111 PRO A N 1
ATOM 806 C CA . PRO A 1 111 ? 1.880 -12.339 -1.259 1.00 95.56 111 PRO A CA 1
ATOM 807 C C . PRO A 1 111 ? 2.173 -12.064 0.214 1.00 95.56 111 PRO A C 1
ATOM 809 O O . PRO A 1 111 ? 3.316 -12.232 0.658 1.00 95.56 111 PRO A O 1
ATOM 812 N N . ASP A 1 112 ? 1.151 -11.642 0.949 1.00 92.94 112 ASP A N 1
ATOM 813 C CA . ASP A 1 112 ? 1.251 -11.301 2.360 1.00 92.94 112 ASP A CA 1
ATOM 814 C C . ASP A 1 112 ? 1.458 -12.557 3.213 1.00 92.94 112 ASP A C 1
ATOM 816 O O . ASP A 1 112 ? 0.536 -13.175 3.732 1.00 92.94 112 ASP A O 1
ATOM 820 N N . ARG A 1 113 ? 2.722 -12.950 3.358 1.00 92.06 113 ARG A N 1
ATOM 821 C CA . ARG A 1 113 ? 3.122 -14.091 4.192 1.00 92.06 113 ARG A CA 1
ATOM 822 C C . ARG A 1 113 ? 3.186 -13.758 5.679 1.00 92.06 113 ARG A C 1
ATOM 824 O O . ARG A 1 113 ? 3.440 -14.651 6.478 1.00 92.06 113 ARG A O 1
ATOM 831 N N . LEU A 1 114 ? 3.041 -12.484 6.034 1.00 90.56 114 LEU A N 1
ATOM 832 C CA . LEU A 1 114 ? 3.112 -12.017 7.414 1.00 90.56 114 LEU A CA 1
ATOM 833 C C . LEU A 1 114 ? 1.721 -11.933 8.054 1.00 90.56 114 LEU A C 1
ATOM 835 O O . LEU A 1 114 ? 1.636 -11.743 9.264 1.00 90.56 114 LEU A O 1
ATOM 839 N N . GLY A 1 115 ? 0.652 -12.077 7.262 1.00 90.75 115 GLY A N 1
ATOM 840 C CA . GLY A 1 115 ? -0.726 -11.950 7.733 1.00 90.75 115 GLY A CA 1
ATOM 841 C C . GLY A 1 115 ? -1.050 -10.532 8.207 1.00 90.75 115 GLY A C 1
ATOM 842 O O . GLY A 1 115 ? -1.830 -10.360 9.143 1.00 90.75 115 GLY A O 1
ATOM 843 N N . LEU A 1 116 ? -0.418 -9.516 7.609 1.00 91.69 116 LEU A N 1
ATOM 844 C CA . LEU A 1 116 ? -0.645 -8.115 7.955 1.00 91.69 116 LEU A CA 1
ATOM 845 C C . LEU A 1 116 ? -2.052 -7.667 7.574 1.00 91.69 116 LEU A C 1
ATOM 847 O O . LEU A 1 116 ? -2.678 -6.964 8.360 1.00 91.69 116 LEU A O 1
ATOM 851 N N . GLY A 1 117 ? -2.568 -8.101 6.423 1.00 87.19 117 GLY A N 1
ATOM 852 C CA . GLY A 1 117 ? -3.946 -7.843 6.011 1.00 87.19 117 GLY A CA 1
ATOM 853 C C . GLY A 1 117 ? -4.944 -8.349 7.053 1.00 87.19 117 GLY A C 1
ATOM 854 O O . GLY A 1 117 ? -5.744 -7.569 7.565 1.00 87.19 117 GLY A O 1
ATOM 855 N N . ASP A 1 118 ? -4.832 -9.621 7.446 1.00 85.94 118 ASP A N 1
ATOM 856 C CA . ASP A 1 118 ? -5.700 -10.237 8.463 1.00 85.94 118 ASP A CA 1
ATOM 857 C C . ASP A 1 118 ? -5.557 -9.573 9.837 1.00 85.94 118 ASP A C 1
ATOM 859 O O . ASP A 1 118 ? -6.503 -9.491 10.623 1.00 85.94 118 ASP A O 1
ATOM 863 N N . TRP A 1 119 ? -4.345 -9.145 10.186 1.00 90.19 119 TRP A N 1
ATOM 864 C CA . TRP A 1 119 ? -4.077 -8.464 11.449 1.00 90.19 119 TRP A CA 1
ATOM 865 C C . TRP A 1 119 ? -4.695 -7.061 11.494 1.00 90.19 119 TRP A C 1
ATOM 867 O O . TRP A 1 119 ? -5.251 -6.690 12.531 1.00 90.19 119 TRP A O 1
ATOM 877 N N . LEU A 1 120 ? -4.621 -6.314 10.386 1.00 86.50 120 LEU A N 1
ATOM 878 C CA . LEU A 1 120 ? -5.201 -4.976 10.242 1.00 86.50 120 LEU A CA 1
ATOM 879 C C . LEU A 1 120 ? -6.732 -5.044 10.231 1.00 86.50 120 LEU A C 1
ATOM 881 O O . LEU A 1 120 ? -7.384 -4.286 10.944 1.00 86.50 120 LEU A O 1
ATOM 885 N N . GLN A 1 121 ? -7.305 -6.005 9.498 1.00 81.44 121 GLN A N 1
ATOM 886 C CA . GLN A 1 121 ? -8.755 -6.182 9.425 1.00 81.44 121 GLN A CA 1
ATOM 887 C C . GLN A 1 121 ? -9.359 -6.550 10.785 1.00 81.44 121 GLN A C 1
ATOM 889 O O . GLN A 1 121 ? -10.379 -5.989 11.173 1.00 81.44 121 GLN A O 1
ATOM 894 N N . ARG A 1 122 ? -8.713 -7.438 11.557 1.00 83.88 122 ARG A N 1
ATOM 895 C CA . ARG A 1 122 ? -9.165 -7.803 12.916 1.00 83.88 122 ARG A CA 1
ATOM 896 C C . ARG A 1 122 ? -9.159 -6.643 13.912 1.00 83.88 122 ARG A C 1
ATOM 898 O O . ARG A 1 122 ? -9.763 -6.767 14.970 1.00 83.88 122 ARG A O 1
ATOM 905 N N . ARG A 1 123 ? -8.449 -5.560 13.601 1.00 82.12 123 ARG A N 1
ATOM 906 C CA . ARG A 1 123 ? -8.413 -4.326 14.395 1.00 82.12 123 ARG A CA 1
ATOM 907 C C . ARG A 1 123 ? -9.344 -3.252 13.865 1.00 82.12 123 ARG A C 1
ATOM 909 O O . ARG A 1 123 ? -9.294 -2.138 14.365 1.00 82.12 123 ARG A O 1
ATOM 916 N N . GLU A 1 124 ? -10.133 -3.579 12.844 1.00 81.25 124 GLU A N 1
ATOM 917 C CA . GLU A 1 124 ? -11.036 -2.631 12.207 1.00 81.25 124 GLU A CA 1
ATOM 918 C C . GLU A 1 124 ? -10.264 -1.388 11.728 1.00 81.25 124 GLU A C 1
ATOM 920 O O . GLU A 1 124 ? -10.730 -0.262 11.842 1.00 81.25 124 GLU A O 1
ATOM 925 N N . ILE A 1 125 ? -9.053 -1.581 11.197 1.00 80.75 125 ILE A N 1
ATOM 926 C CA . ILE A 1 125 ? -8.276 -0.496 10.594 1.00 80.75 125 ILE A CA 1
ATOM 927 C C . ILE A 1 125 ? -8.543 -0.523 9.087 1.00 80.75 125 ILE A C 1
ATOM 929 O O . ILE A 1 125 ? -8.328 -1.570 8.469 1.00 80.75 125 ILE A O 1
ATOM 933 N N . PRO A 1 126 ? -8.970 0.588 8.462 1.00 82.88 126 PRO A N 1
ATOM 934 C CA . PRO A 1 126 ? -9.122 0.654 7.014 1.00 82.88 126 PRO A CA 1
ATOM 935 C C . PRO A 1 126 ? -7.797 0.372 6.292 1.00 82.88 126 PRO A C 1
ATOM 937 O O . PRO A 1 126 ? -6.756 0.952 6.617 1.00 82.88 126 PRO A O 1
ATOM 940 N N . VAL A 1 127 ? -7.835 -0.505 5.284 1.00 84.38 127 VAL A N 1
ATOM 941 C CA . VAL A 1 127 ? -6.649 -0.917 4.517 1.00 84.38 127 VAL A CA 1
ATOM 942 C C . VAL A 1 127 ? -6.874 -0.748 3.024 1.00 84.38 127 VAL A C 1
ATOM 944 O O . VAL A 1 127 ? -7.867 -1.213 2.472 1.00 84.38 127 VAL A O 1
ATOM 947 N N . LEU A 1 128 ? -5.877 -0.170 2.360 1.00 87.12 128 LEU A N 1
ATOM 948 C CA . LEU A 1 128 ? -5.697 -0.241 0.916 1.00 87.12 128 LEU A CA 1
ATOM 949 C C . LEU A 1 128 ? -4.384 -0.968 0.627 1.00 87.12 128 LEU A C 1
ATOM 951 O O . LEU A 1 128 ? -3.307 -0.494 0.998 1.00 87.12 128 LEU A O 1
ATOM 955 N N . ALA A 1 129 ? -4.448 -2.116 -0.042 1.00 89.94 129 ALA A N 1
ATOM 956 C CA . ALA A 1 129 ? -3.245 -2.818 -0.455 1.00 89.94 129 ALA A CA 1
ATOM 957 C C . ALA A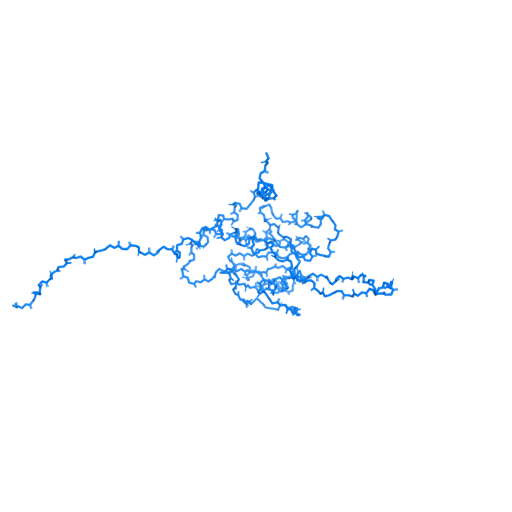 1 129 ? -2.659 -2.188 -1.724 1.00 89.94 129 ALA A C 1
ATOM 959 O O . ALA A 1 129 ? -3.365 -1.847 -2.677 1.00 89.94 129 ALA A O 1
ATOM 960 N N . VAL A 1 130 ? -1.335 -2.056 -1.746 1.00 92.62 130 VAL A N 1
ATOM 961 C CA . VAL A 1 130 ? -0.584 -1.485 -2.861 1.00 92.62 130 VAL A CA 1
ATOM 962 C C . VAL A 1 130 ? 0.468 -2.487 -3.314 1.00 92.62 130 VAL A C 1
ATOM 964 O O . VAL A 1 130 ? 1.475 -2.701 -2.636 1.00 92.62 130 VAL A O 1
ATOM 967 N N . GLN A 1 131 ? 0.258 -3.080 -4.488 1.00 93.25 131 GLN A N 1
ATOM 968 C CA . GLN A 1 131 ? 1.288 -3.842 -5.175 1.00 93.25 131 GLN A CA 1
ATOM 969 C C . GLN A 1 131 ? 2.316 -2.880 -5.773 1.00 93.25 131 GLN A C 1
ATOM 971 O O . GLN A 1 131 ? 1.989 -2.081 -6.650 1.00 93.25 131 GLN A O 1
ATOM 976 N N . THR A 1 132 ? 3.573 -2.994 -5.363 1.00 91.56 132 THR A N 1
ATOM 977 C CA . THR A 1 132 ? 4.687 -2.207 -5.910 1.00 91.56 132 THR A CA 1
ATOM 978 C C . THR A 1 132 ? 5.528 -3.007 -6.898 1.00 91.56 132 THR A C 1
ATOM 980 O O . THR A 1 132 ? 5.377 -4.222 -7.044 1.00 91.56 132 THR A O 1
ATOM 983 N N . LYS A 1 133 ? 6.456 -2.308 -7.568 1.00 90.06 133 LYS A N 1
ATOM 984 C CA . LYS A 1 133 ? 7.432 -2.887 -8.506 1.00 90.06 133 LYS A CA 1
ATOM 985 C C . LYS A 1 133 ? 6.776 -3.676 -9.640 1.00 90.06 133 LYS A C 1
ATOM 987 O O . LYS A 1 133 ? 7.314 -4.678 -10.098 1.00 90.06 133 LYS A O 1
ATOM 992 N N . THR A 1 134 ? 5.590 -3.254 -10.066 1.00 86.75 134 THR A N 1
ATOM 993 C CA . THR A 1 134 ? 4.816 -3.918 -11.131 1.00 86.75 134 THR A CA 1
ATOM 994 C C . THR A 1 134 ? 5.588 -4.018 -12.443 1.00 86.75 134 THR A C 1
ATOM 996 O O . THR A 1 134 ? 5.423 -4.972 -13.188 1.00 86.75 134 THR A O 1
ATOM 999 N N . ASP A 1 135 ? 6.506 -3.088 -12.676 1.00 82.88 135 ASP A N 1
ATOM 1000 C CA . ASP A 1 135 ? 7.444 -3.064 -13.791 1.00 82.88 135 ASP A CA 1
ATOM 1001 C C . ASP A 1 135 ? 8.461 -4.222 -13.802 1.00 82.88 135 ASP A C 1
ATOM 1003 O O . ASP A 1 135 ? 9.029 -4.507 -14.856 1.00 82.88 135 ASP A O 1
ATOM 1007 N N . LEU A 1 136 ? 8.686 -4.893 -12.666 1.00 83.75 136 LEU A N 1
ATOM 1008 C CA . LEU A 1 136 ? 9.573 -6.057 -12.559 1.00 83.75 136 LEU A CA 1
ATOM 1009 C C . LEU A 1 136 ? 8.869 -7.387 -12.855 1.00 83.75 136 LEU A C 1
ATOM 1011 O O . LEU A 1 136 ? 9.544 -8.399 -13.048 1.00 83.75 136 LEU A O 1
ATOM 1015 N N . TRP A 1 137 ? 7.536 -7.405 -12.877 1.00 79.12 137 TRP A N 1
ATOM 1016 C CA . TRP A 1 137 ? 6.748 -8.623 -13.041 1.00 79.12 137 TRP A CA 1
ATOM 1017 C C . TRP A 1 137 ? 6.151 -8.667 -14.448 1.00 79.12 137 TRP A C 1
ATOM 1019 O O . TRP A 1 137 ? 5.163 -8.004 -14.744 1.00 79.12 137 TRP A O 1
ATOM 1029 N N . ALA A 1 138 ? 6.763 -9.460 -15.326 1.00 67.88 138 ALA A N 1
ATOM 1030 C CA . ALA A 1 138 ? 6.239 -9.767 -16.656 1.00 67.88 138 ALA A CA 1
ATOM 1031 C C . ALA A 1 138 ? 5.458 -11.090 -16.613 1.00 67.88 138 ALA A C 1
ATOM 1033 O O . ALA A 1 138 ? 5.885 -12.079 -17.203 1.00 67.88 138 ALA A O 1
ATOM 1034 N N . ASP A 1 139 ? 4.380 -11.139 -15.825 1.00 77.06 139 ASP A N 1
ATOM 1035 C CA . ASP A 1 139 ? 3.653 -12.386 -15.545 1.00 77.06 139 ASP A CA 1
ATOM 1036 C C . ASP A 1 139 ? 2.139 -12.313 -15.786 1.00 77.06 139 ASP A C 1
ATOM 1038 O O . ASP A 1 139 ? 1.372 -13.005 -15.119 1.00 77.06 139 ASP A O 1
ATOM 1042 N N . ASP A 1 140 ? 1.703 -11.470 -16.727 1.00 74.31 140 ASP A N 1
ATOM 1043 C CA . ASP A 1 140 ? 0.299 -11.326 -17.154 1.00 74.31 140 ASP A CA 1
ATOM 1044 C C . ASP A 1 140 ? -0.700 -11.118 -15.993 1.00 74.31 140 ASP A C 1
ATOM 1046 O O . ASP A 1 140 ? -1.883 -11.440 -16.082 1.00 74.31 140 ASP A O 1
ATOM 1050 N N . GLY A 1 141 ? -0.229 -10.554 -14.874 1.00 81.75 141 GLY A N 1
ATOM 1051 C CA . GLY A 1 141 ? -1.041 -10.285 -13.687 1.00 81.75 141 GLY A CA 1
ATOM 1052 C C . GLY A 1 141 ? -1.117 -11.440 -12.685 1.00 81.75 141 GLY A C 1
ATOM 1053 O O . GLY A 1 141 ? -1.782 -11.289 -11.655 1.00 81.75 141 GLY A O 1
ATOM 1054 N N . ALA A 1 142 ? -0.413 -12.554 -12.906 1.00 88.94 142 ALA A N 1
ATOM 1055 C CA . ALA A 1 142 ? -0.357 -13.670 -11.963 1.00 88.94 142 ALA A CA 1
ATOM 1056 C C . ALA A 1 142 ? 0.154 -13.220 -10.584 1.00 88.94 142 ALA A C 1
ATOM 1058 O O . ALA A 1 142 ? -0.389 -13.628 -9.555 1.00 88.94 142 ALA A O 1
ATOM 1059 N N . GLN A 1 143 ? 1.136 -12.313 -10.528 1.00 91.25 143 GLN A N 1
ATOM 1060 C CA . GLN A 1 143 ? 1.612 -11.764 -9.262 1.00 91.25 143 GLN A CA 1
ATOM 1061 C C . GLN A 1 143 ? 0.515 -11.005 -8.526 1.00 91.25 143 GLN A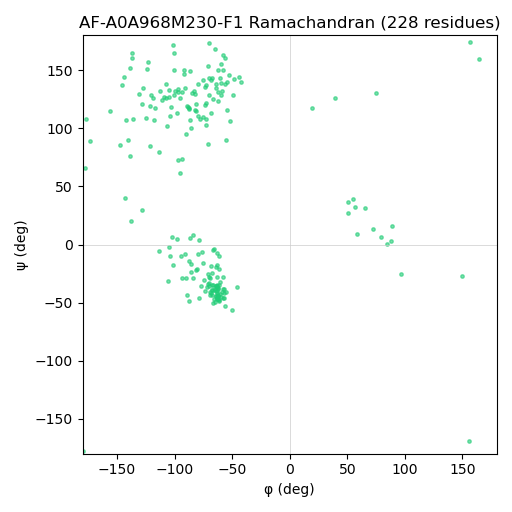 C 1
ATOM 1063 O O . GLN A 1 143 ? 0.344 -11.191 -7.321 1.00 91.25 143 GLN A O 1
ATOM 1068 N N . ARG A 1 144 ? -0.248 -10.180 -9.249 1.00 90.69 144 ARG A N 1
ATOM 1069 C CA . ARG A 1 144 ? -1.370 -9.432 -8.677 1.00 90.69 144 ARG A CA 1
ATOM 1070 C C . ARG A 1 144 ? -2.406 -10.387 -8.091 1.00 90.69 144 ARG A C 1
ATOM 1072 O O . ARG A 1 144 ? -2.855 -10.171 -6.971 1.00 90.69 144 ARG A O 1
ATOM 1079 N N . GLN A 1 145 ? -2.749 -11.454 -8.813 1.00 90.19 145 GLN A N 1
ATOM 1080 C CA . GLN A 1 145 ? -3.699 -12.466 -8.344 1.00 90.19 145 GLN A CA 1
ATOM 1081 C C . GLN A 1 145 ? -3.196 -13.186 -7.091 1.00 90.19 145 GLN A C 1
ATOM 1083 O O . GLN A 1 145 ? -3.952 -13.339 -6.137 1.00 90.19 145 GLN A O 1
ATOM 1088 N N . ARG A 1 146 ? -1.912 -13.567 -7.042 1.00 94.69 146 ARG A N 1
ATOM 1089 C CA . ARG A 1 146 ? -1.315 -14.185 -5.845 1.00 94.69 146 ARG A CA 1
ATOM 1090 C C . ARG A 1 146 ? -1.328 -13.250 -4.638 1.00 94.69 146 ARG A C 1
ATOM 1092 O O . ARG A 1 146 ? -1.545 -13.716 -3.525 1.00 94.69 146 ARG A O 1
ATOM 1099 N N . ILE A 1 147 ? -1.090 -11.954 -4.845 1.00 93.25 147 ILE A N 1
ATOM 1100 C CA . ILE A 1 147 ? -1.192 -10.955 -3.775 1.00 93.25 147 ILE A CA 1
ATOM 1101 C C . ILE A 1 147 ? -2.648 -10.822 -3.328 1.00 93.25 147 ILE A C 1
ATOM 1103 O O . ILE A 1 147 ? -2.915 -10.957 -2.141 1.00 93.25 147 ILE A O 1
ATOM 1107 N N . GLN A 1 148 ? -3.591 -10.647 -4.256 1.00 90.06 148 GLN A N 1
ATOM 1108 C CA . GLN A 1 148 ? -5.014 -10.538 -3.926 1.00 90.06 148 GLN A CA 1
ATOM 1109 C C . GLN A 1 148 ? -5.525 -11.761 -3.154 1.00 90.06 148 GLN A C 1
ATOM 1111 O O . GLN A 1 148 ? -6.243 -11.599 -2.179 1.00 90.06 148 GLN A O 1
ATOM 1116 N N . ALA A 1 149 ? -5.118 -12.969 -3.550 1.00 92.56 149 ALA A N 1
ATOM 1117 C CA . ALA A 1 149 ? -5.505 -14.213 -2.886 1.00 92.56 149 ALA A CA 1
ATOM 1118 C C . ALA A 1 149 ? -4.914 -14.371 -1.473 1.00 92.56 149 ALA A C 1
ATOM 1120 O O . ALA A 1 149 ? -5.397 -15.192 -0.702 1.00 92.56 149 ALA A O 1
ATOM 1121 N N . SER A 1 150 ? -3.858 -13.620 -1.143 1.00 94.75 150 SER A N 1
ATOM 1122 C CA . SER A 1 150 ? -3.280 -13.584 0.209 1.00 94.75 150 SER A CA 1
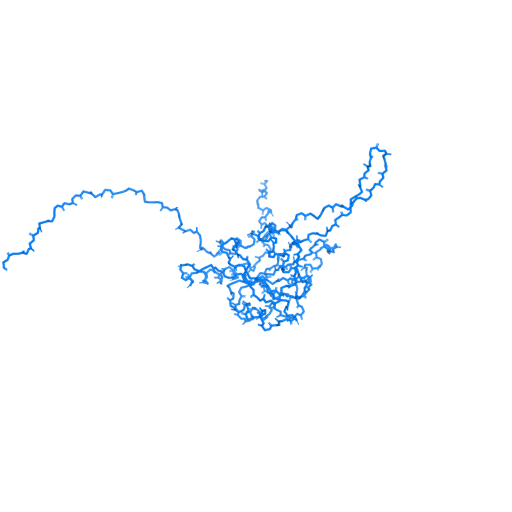ATOM 1123 C C . SER A 1 150 ? -3.875 -12.504 1.106 1.00 94.75 150 SER A C 1
ATOM 1125 O O . SER A 1 150 ? -3.533 -12.446 2.282 1.00 94.75 150 SER A O 1
ATOM 1127 N N . LEU A 1 151 ? -4.709 -11.623 0.553 1.00 88.69 151 LEU A N 1
ATOM 1128 C CA . LEU A 1 151 ? -5.370 -10.570 1.307 1.00 88.69 151 LEU A CA 1
ATOM 1129 C C . LEU A 1 151 ? -6.735 -11.060 1.800 1.00 88.69 151 LEU A C 1
ATOM 1131 O O . LEU A 1 151 ? -7.380 -11.856 1.109 1.00 88.69 151 LEU A O 1
ATOM 1135 N N . PRO A 1 152 ? -7.211 -10.550 2.945 1.00 86.81 152 PRO A N 1
ATOM 1136 C CA . PRO A 1 152 ? -8.577 -10.801 3.356 1.00 86.81 152 PRO A CA 1
ATOM 1137 C C . PRO A 1 152 ? -9.585 -10.323 2.308 1.00 86.81 152 PRO A C 1
ATOM 1139 O O . PRO A 1 152 ? -9.355 -9.342 1.590 1.00 86.81 152 PRO A O 1
ATOM 1142 N N . ALA A 1 153 ? -10.735 -10.999 2.258 1.00 79.94 153 ALA A N 1
ATOM 1143 C CA . ALA A 1 153 ? -11.876 -10.548 1.467 1.00 79.94 153 ALA A CA 1
ATOM 1144 C C . ALA A 1 153 ? -12.246 -9.112 1.865 1.00 79.94 153 ALA A C 1
ATOM 1146 O O . ALA A 1 153 ? -12.193 -8.764 3.049 1.00 79.94 153 ALA A O 1
ATOM 1147 N N . GLY A 1 154 ? -12.590 -8.270 0.892 1.00 73.69 154 GLY A N 1
ATOM 1148 C CA . GLY A 1 154 ? -12.841 -6.857 1.154 1.00 73.69 154 GLY A CA 1
ATOM 1149 C C . GLY A 1 154 ? -11.664 -5.925 0.885 1.00 73.69 154 GLY A C 1
ATOM 1150 O O . GLY A 1 154 ? -11.889 -4.746 0.634 1.00 73.69 154 GLY A O 1
ATOM 1151 N N . VAL A 1 155 ? -10.411 -6.400 0.935 1.00 79.81 155 VAL A N 1
ATOM 1152 C CA . VAL A 1 155 ? -9.251 -5.499 0.840 1.00 79.81 155 VAL A CA 1
ATOM 1153 C C . VAL A 1 155 ? -8.949 -5.144 -0.625 1.00 79.81 155 VAL A C 1
ATOM 1155 O O . VAL A 1 155 ? -8.537 -6.022 -1.398 1.00 79.81 155 VAL A O 1
ATOM 1158 N N . PRO A 1 156 ? -9.092 -3.863 -1.028 1.00 80.38 156 PRO A N 1
ATOM 1159 C CA . PRO A 1 156 ? -8.786 -3.435 -2.386 1.00 80.38 156 PRO A CA 1
ATOM 1160 C C . PRO A 1 156 ? -7.277 -3.475 -2.657 1.00 80.38 156 PRO A C 1
ATOM 1162 O O . PRO A 1 156 ? -6.471 -3.117 -1.798 1.00 80.38 156 PRO A O 1
ATOM 1165 N N . LEU A 1 157 ? -6.900 -3.861 -3.881 1.00 83.38 157 LEU A N 1
ATOM 1166 C CA . LEU A 1 157 ? -5.510 -3.919 -4.344 1.00 83.38 157 LEU A CA 1
ATOM 1167 C C . LEU A 1 157 ? -5.282 -3.037 -5.575 1.00 83.38 157 LEU A C 1
ATOM 1169 O O . LEU A 1 157 ? -5.823 -3.304 -6.657 1.00 83.38 157 LEU A O 1
ATOM 1173 N N . ILE A 1 158 ? -4.394 -2.051 -5.426 1.00 85.12 158 ILE A N 1
ATOM 1174 C CA . ILE A 1 158 ? -3.917 -1.181 -6.507 1.00 85.12 158 ILE A CA 1
ATOM 1175 C C . ILE A 1 158 ? -2.479 -1.545 -6.872 1.00 85.12 158 ILE A C 1
ATOM 1177 O O . ILE A 1 158 ? -1.638 -1.760 -6.006 1.00 85.12 158 ILE A O 1
ATOM 1181 N N . SER A 1 159 ? -2.181 -1.575 -8.167 1.00 86.75 159 SER A N 1
ATOM 1182 C CA . SER A 1 159 ? -0.861 -1.909 -8.702 1.00 86.75 159 SER A CA 1
ATOM 1183 C C . SER A 1 159 ? -0.154 -0.641 -9.193 1.00 86.75 159 SER A C 1
ATOM 1185 O O . SER A 1 159 ? -0.716 0.111 -9.987 1.00 86.75 159 SER A O 1
ATOM 1187 N N . VAL A 1 160 ? 1.074 -0.396 -8.725 1.00 86.81 160 VAL A N 1
ATOM 1188 C CA . VAL A 1 160 ? 1.879 0.791 -9.061 1.00 86.81 160 VAL A CA 1
ATOM 1189 C C . VAL A 1 160 ? 3.347 0.452 -9.337 1.00 86.81 160 VAL A C 1
ATOM 1191 O O . VAL A 1 160 ? 3.874 -0.579 -8.905 1.00 86.81 160 VAL A O 1
ATOM 1194 N N . ALA A 1 161 ? 4.047 1.350 -10.029 1.00 85.75 161 ALA A N 1
ATOM 1195 C CA . ALA A 1 161 ? 5.506 1.333 -10.143 1.00 85.75 161 ALA A CA 1
ATOM 1196 C C . ALA A 1 161 ? 6.069 2.651 -9.603 1.00 85.75 161 ALA A C 1
ATOM 1198 O O . ALA A 1 161 ? 6.308 3.597 -10.350 1.00 85.75 161 ALA A O 1
ATOM 1199 N N . ALA A 1 162 ? 6.266 2.721 -8.283 1.00 80.38 162 ALA A N 1
ATOM 1200 C CA . ALA A 1 162 ? 6.769 3.925 -7.614 1.00 80.38 162 ALA A CA 1
ATOM 1201 C C . ALA A 1 162 ? 8.194 4.308 -8.050 1.00 80.38 162 ALA A C 1
ATOM 1203 O O . ALA A 1 162 ? 8.558 5.478 -8.047 1.00 80.38 162 ALA A O 1
ATOM 1204 N N . ARG A 1 163 ? 8.993 3.320 -8.462 1.00 81.31 163 ARG A N 1
ATOM 1205 C CA . ARG A 1 163 ? 10.315 3.526 -9.052 1.00 81.31 163 ARG A CA 1
ATOM 1206 C C . ARG A 1 163 ? 10.513 2.538 -10.201 1.00 81.31 163 ARG A C 1
ATOM 1208 O O . ARG A 1 163 ? 10.993 1.434 -9.945 1.00 81.31 163 ARG A O 1
ATOM 1215 N N . PRO A 1 164 ? 10.130 2.904 -11.434 1.00 71.06 164 PRO A N 1
ATOM 1216 C CA . PRO A 1 164 ? 10.254 2.009 -12.574 1.00 71.06 164 PRO A CA 1
ATOM 1217 C C . PRO A 1 164 ? 11.706 1.587 -12.808 1.00 71.06 164 PRO A C 1
ATOM 1219 O O . PRO A 1 164 ? 12.631 2.399 -12.730 1.00 71.06 164 PRO A O 1
ATOM 1222 N N . ALA A 1 165 ? 11.914 0.315 -13.122 1.00 65.50 165 ALA A N 1
ATOM 1223 C CA . ALA A 1 165 ? 13.210 -0.222 -13.471 1.00 65.50 165 ALA A CA 1
ATOM 1224 C C . ALA A 1 165 ? 13.766 0.483 -14.719 1.00 65.50 165 ALA A C 1
ATOM 1226 O O . ALA A 1 165 ? 13.015 0.803 -15.649 1.00 65.50 165 ALA A O 1
ATOM 1227 N N . PRO A 1 166 ? 15.091 0.713 -14.7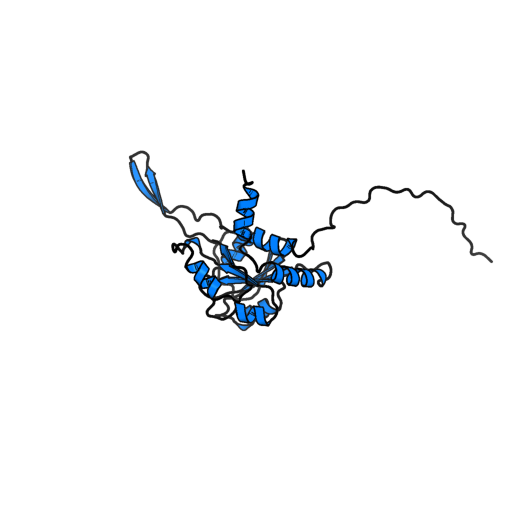75 1.00 67.44 166 PRO A N 1
ATOM 1228 C CA . PRO A 1 166 ? 15.716 1.272 -15.961 1.00 67.44 166 PRO A CA 1
ATOM 1229 C C . PRO A 1 166 ? 15.467 0.350 -17.157 1.00 67.44 166 PRO A C 1
ATOM 1231 O O . PRO A 1 166 ? 15.744 -0.848 -17.091 1.00 67.44 166 PRO A O 1
ATOM 1234 N N . ARG A 1 167 ? 14.974 0.915 -18.262 1.00 65.44 167 ARG A N 1
ATOM 1235 C CA . ARG A 1 167 ? 14.761 0.175 -19.509 1.00 65.44 167 ARG A CA 1
ATOM 1236 C C . ARG A 1 167 ? 15.948 0.384 -20.441 1.00 65.44 167 ARG A C 1
ATOM 1238 O O . ARG A 1 167 ? 16.410 1.505 -20.640 1.00 65.44 167 ARG A O 1
ATOM 1245 N N . TRP A 1 168 ? 16.437 -0.700 -21.029 1.00 66.56 168 TRP A N 1
ATOM 1246 C CA . TRP A 1 168 ? 17.413 -0.632 -22.112 1.00 66.56 168 TRP A CA 1
ATOM 1247 C C . TRP A 1 168 ? 16.676 -0.375 -23.419 1.00 66.56 168 TRP A C 1
ATOM 1249 O O . TRP A 1 168 ? 15.722 -1.083 -23.735 1.00 66.56 168 TRP A O 1
ATOM 1259 N N . VAL A 1 169 ? 17.110 0.626 -24.181 1.00 65.06 169 VAL A N 1
ATOM 1260 C CA . VAL A 1 169 ? 16.519 0.933 -25.488 1.00 65.06 169 VAL A CA 1
ATOM 1261 C C . VAL A 1 169 ? 17.607 0.822 -26.527 1.00 65.06 169 VAL A C 1
ATOM 1263 O O . VAL A 1 169 ? 18.684 1.403 -26.396 1.00 65.06 169 VAL A O 1
ATOM 1266 N N . GLN A 1 170 ? 17.324 0.059 -27.574 1.00 66.25 170 GLN A N 1
ATOM 1267 C CA . GLN A 1 170 ? 18.183 0.039 -28.743 1.00 66.25 170 GLN A CA 1
ATOM 1268 C C . GLN A 1 170 ? 17.860 1.272 -29.579 1.00 66.25 170 GLN A C 1
ATOM 1270 O O . GLN A 1 170 ? 16.780 1.372 -30.159 1.00 66.25 170 GLN A O 1
ATOM 1275 N N . ARG A 1 171 ? 18.789 2.227 -29.628 1.00 73.19 171 ARG A N 1
ATOM 1276 C CA . ARG A 1 171 ? 18.746 3.313 -30.605 1.00 73.19 171 ARG A CA 1
ATOM 1277 C C . ARG A 1 171 ? 19.583 2.912 -31.801 1.00 73.19 171 ARG A C 1
ATOM 1279 O O . ARG A 1 171 ? 20.716 2.467 -31.652 1.00 73.19 171 ARG A O 1
ATOM 1286 N N . VAL A 1 172 ? 19.014 3.066 -32.985 1.00 73.81 172 VAL A N 1
ATOM 1287 C CA . VAL A 1 172 ? 19.769 2.955 -34.227 1.00 73.81 172 VAL A CA 1
ATOM 1288 C C . VAL A 1 172 ? 20.317 4.346 -34.517 1.00 73.81 172 VAL A C 1
ATOM 1290 O O . VAL A 1 172 ? 19.546 5.300 -34.621 1.00 73.81 172 VAL A O 1
ATOM 1293 N N . ASP A 1 173 ? 21.640 4.489 -34.550 1.00 80.38 173 ASP A N 1
ATOM 1294 C CA . ASP A 1 173 ? 22.256 5.765 -34.903 1.00 80.38 173 ASP A CA 1
ATOM 1295 C C . ASP A 1 173 ? 22.055 6.089 -36.395 1.00 80.38 173 ASP A C 1
ATOM 1297 O O . ASP A 1 173 ? 21.556 5.280 -37.181 1.00 80.38 173 ASP A O 1
ATOM 1301 N N . ARG A 1 174 ? 22.453 7.298 -36.813 1.00 79.81 174 ARG A N 1
ATOM 1302 C CA . ARG A 1 174 ? 22.335 7.742 -38.216 1.00 79.81 174 ARG A CA 1
ATOM 1303 C C . ARG A 1 174 ? 23.146 6.884 -39.203 1.00 79.81 174 ARG A C 1
ATOM 1305 O O . ARG A 1 174 ? 22.995 7.061 -40.404 1.00 79.81 174 ARG A O 1
ATOM 1312 N N . GLN A 1 175 ? 23.999 5.986 -38.710 1.00 81.81 175 GLN A N 1
ATOM 1313 C CA . GLN A 1 175 ? 24.831 5.071 -39.491 1.00 81.81 175 GLN A CA 1
ATOM 1314 C C . GLN A 1 175 ? 24.251 3.644 -39.507 1.00 81.81 175 GLN A C 1
ATOM 1316 O O . GLN A 1 175 ? 24.897 2.726 -40.009 1.00 81.81 175 GLN A O 1
ATOM 1321 N N . GLY A 1 176 ? 23.050 3.432 -38.954 1.00 75.81 176 GLY A N 1
ATOM 1322 C CA . GLY A 1 176 ? 22.403 2.121 -38.910 1.00 75.81 176 GLY A CA 1
ATOM 1323 C C . GLY A 1 176 ? 22.923 1.201 -37.802 1.00 75.81 176 GLY A C 1
ATOM 1324 O O . GLY A 1 176 ? 22.520 0.037 -37.740 1.00 75.81 176 GLY A O 1
ATOM 1325 N N . ARG A 1 177 ? 23.798 1.678 -36.906 1.00 78.25 177 ARG A N 1
ATOM 1326 C CA . ARG A 1 177 ? 24.347 0.850 -35.826 1.00 78.25 177 ARG A CA 1
ATOM 1327 C C . ARG A 1 177 ? 23.402 0.853 -34.636 1.00 78.25 177 ARG A C 1
ATOM 1329 O O . ARG A 1 177 ? 22.976 1.900 -34.152 1.00 78.25 177 ARG A O 1
ATOM 1336 N N . ARG A 1 178 ? 23.094 -0.346 -34.140 1.00 77.00 178 ARG A N 1
ATOM 1337 C CA . ARG A 1 178 ? 22.302 -0.543 -32.923 1.00 77.00 178 ARG A CA 1
ATOM 1338 C C . ARG A 1 178 ? 23.179 -0.242 -31.712 1.00 77.00 178 ARG A C 1
ATOM 1340 O O . ARG A 1 178 ? 24.081 -1.010 -31.396 1.00 77.00 178 ARG A O 1
ATOM 1347 N N . GLN A 1 179 ? 22.900 0.857 -31.028 1.00 75.31 179 GLN A N 1
ATOM 1348 C CA . GLN A 1 179 ? 23.477 1.166 -29.729 1.00 75.31 179 GLN A CA 1
ATOM 1349 C C . GLN A 1 179 ? 22.442 0.886 -28.643 1.00 75.31 179 GLN A C 1
ATOM 1351 O O . GLN A 1 179 ? 21.372 1.498 -28.604 1.00 75.31 179 GLN A O 1
ATOM 1356 N N . SER A 1 180 ? 22.764 -0.041 -27.745 1.00 66.38 180 SER A N 1
ATOM 1357 C CA . SER A 1 180 ? 22.009 -0.223 -26.507 1.00 66.38 180 SER A CA 1
ATOM 1358 C C . SER A 1 180 ? 22.331 0.943 -25.578 1.00 66.38 180 SER A C 1
ATOM 1360 O O . SER A 1 180 ? 23.396 0.978 -24.969 1.00 66.38 180 SER A O 1
ATOM 1362 N N . GLN A 1 181 ? 21.421 1.908 -25.475 1.00 67.94 181 GLN A N 1
ATOM 1363 C CA . GLN A 1 181 ? 21.504 2.965 -24.473 1.00 67.94 181 GLN A CA 1
ATOM 1364 C C . GLN A 1 181 ? 20.578 2.614 -23.311 1.00 67.94 181 GLN A C 1
ATOM 1366 O O . GLN A 1 181 ? 19.417 2.243 -23.497 1.00 67.94 181 GLN A O 1
ATOM 1371 N N . ARG A 1 182 ? 21.096 2.719 -22.087 1.00 59.66 182 ARG A N 1
ATOM 1372 C CA . ARG A 1 182 ? 20.271 2.668 -20.881 1.00 59.66 182 ARG A CA 1
ATOM 1373 C C . ARG A 1 182 ? 19.425 3.939 -20.867 1.00 59.66 182 ARG A C 1
ATOM 1375 O O . ARG A 1 182 ? 19.996 5.021 -20.757 1.00 59.66 182 ARG A O 1
ATOM 1382 N N . LEU A 1 183 ? 18.105 3.829 -21.021 1.00 60.69 183 LEU A N 1
ATOM 1383 C CA . LEU A 1 183 ? 17.251 5.000 -20.847 1.00 60.69 183 LEU A CA 1
ATOM 1384 C C . LEU A 1 183 ? 17.189 5.386 -19.374 1.00 60.69 183 LEU A C 1
ATOM 1386 O O . LEU A 1 183 ? 17.311 4.544 -18.476 1.00 60.69 183 LEU A O 1
ATOM 1390 N N . GLU A 1 184 ? 16.937 6.675 -19.180 1.00 55.78 184 GLU A N 1
ATOM 1391 C CA . GLU A 1 184 ? 16.513 7.281 -17.930 1.00 55.78 184 GLU A CA 1
ATOM 1392 C C . GLU A 1 184 ? 15.419 6.460 -17.240 1.00 55.78 184 GLU A C 1
ATOM 1394 O O . GLU A 1 184 ? 14.548 5.850 -17.869 1.00 55.78 184 GLU A O 1
ATOM 1399 N N . VAL A 1 185 ? 15.495 6.445 -15.911 1.00 63.28 185 VAL A N 1
ATOM 1400 C CA . VAL A 1 185 ? 14.446 5.927 -15.035 1.00 63.28 185 VAL A CA 1
ATOM 1401 C C . VAL A 1 185 ? 13.150 6.653 -15.401 1.00 63.28 185 VAL A C 1
ATOM 1403 O O . VAL A 1 185 ? 13.078 7.873 -15.276 1.00 63.28 185 VAL A O 1
ATOM 1406 N N . GLY A 1 186 ? 12.151 5.918 -15.902 1.00 62.25 186 GLY A N 1
ATOM 1407 C CA . GLY A 1 186 ? 10.847 6.502 -16.222 1.00 62.25 186 GLY A CA 1
ATOM 1408 C C . GLY A 1 186 ? 10.193 7.114 -14.975 1.00 62.25 186 GLY A C 1
ATOM 1409 O O . GLY A 1 186 ? 10.509 6.689 -13.859 1.00 62.25 186 GLY A O 1
ATOM 1410 N N . PRO A 1 187 ? 9.285 8.093 -15.128 1.00 67.50 187 PRO A N 1
ATOM 1411 C CA . PRO A 1 187 ? 8.635 8.726 -13.985 1.00 67.50 187 PRO A CA 1
ATOM 1412 C C . PRO A 1 187 ? 7.812 7.706 -13.175 1.00 67.50 187 PRO A C 1
ATOM 1414 O O . PRO A 1 187 ? 7.298 6.745 -13.762 1.00 67.50 187 PRO A O 1
ATOM 1417 N N . PRO A 1 188 ? 7.651 7.904 -11.851 1.00 76.69 188 PRO A N 1
ATOM 1418 C CA . PRO A 1 188 ? 6.788 7.073 -11.015 1.00 76.69 188 PRO A CA 1
ATOM 1419 C C . PRO A 1 188 ? 5.395 6.891 -11.627 1.00 76.69 188 PRO A C 1
ATOM 1421 O O . PRO A 1 188 ? 4.711 7.854 -11.972 1.00 76.69 188 PRO A O 1
ATOM 1424 N N . GLN A 1 189 ? 4.943 5.645 -11.739 1.00 80.56 189 GLN A N 1
ATOM 1425 C CA . GLN A 1 189 ? 3.618 5.304 -12.256 1.00 80.56 189 GLN A CA 1
ATOM 1426 C C . GLN A 1 189 ? 2.650 5.175 -11.086 1.00 80.56 189 GLN A C 1
ATOM 1428 O O . GLN A 1 189 ? 2.290 4.073 -10.666 1.00 80.56 189 GLN A O 1
ATOM 1433 N N . LEU A 1 190 ? 2.288 6.328 -10.524 1.00 78.56 190 LEU A N 1
ATOM 1434 C CA . LEU A 1 190 ? 1.415 6.428 -9.355 1.00 78.56 190 LEU A CA 1
ATOM 1435 C C . LEU A 1 190 ? 0.000 6.892 -9.682 1.00 78.56 190 LEU A C 1
ATOM 1437 O O . LEU A 1 190 ? -0.815 6.925 -8.776 1.00 78.56 190 LEU A O 1
ATOM 1441 N N . ALA A 1 191 ? -0.321 7.205 -10.942 1.00 72.94 191 ALA A N 1
ATOM 1442 C CA . ALA A 1 191 ? -1.628 7.738 -11.347 1.00 72.94 191 ALA A CA 1
ATOM 1443 C C . ALA A 1 191 ? -2.864 7.005 -10.760 1.00 72.94 191 ALA A C 1
ATOM 1445 O O . ALA A 1 191 ? -3.826 7.689 -10.409 1.00 72.94 191 ALA A O 1
ATOM 1446 N N . PRO A 1 192 ? -2.865 5.667 -10.579 1.00 67.62 192 PRO A N 1
ATOM 1447 C CA . PRO A 1 192 ? -3.988 4.968 -9.947 1.00 67.62 192 PRO A CA 1
ATOM 1448 C C . PRO A 1 192 ? -4.185 5.283 -8.453 1.00 67.62 192 PRO A C 1
ATOM 1450 O O . PRO A 1 192 ? -5.288 5.133 -7.936 1.00 67.62 192 PRO A O 1
ATOM 1453 N N . LEU A 1 193 ? -3.134 5.701 -7.743 1.00 70.56 193 LEU A N 1
ATOM 1454 C CA . LEU A 1 193 ? -3.138 5.837 -6.287 1.00 70.56 193 LEU A CA 1
ATOM 1455 C C . LEU A 1 193 ? -3.835 7.117 -5.796 1.00 70.56 193 LEU A C 1
ATOM 1457 O O . LEU A 1 193 ? -4.684 6.986 -4.920 1.00 70.56 193 LEU A O 1
ATOM 1461 N N . PRO A 1 194 ? -3.600 8.321 -6.363 1.00 67.00 194 PRO A N 1
ATOM 1462 C CA . PRO A 1 194 ? -4.418 9.494 -6.070 1.00 67.00 194 PRO A CA 1
ATOM 1463 C C . PRO A 1 194 ? -5.898 9.256 -6.336 1.00 67.00 194 PRO A C 1
ATOM 1465 O O . PRO A 1 194 ? -6.715 9.652 -5.521 1.00 67.00 194 PRO A O 1
ATOM 1468 N N . ALA A 1 195 ? -6.251 8.564 -7.425 1.00 63.03 195 ALA A N 1
ATOM 1469 C CA . ALA A 1 195 ? -7.639 8.221 -7.720 1.00 63.03 195 ALA A CA 1
ATOM 1470 C C . ALA A 1 195 ? -8.227 7.250 -6.685 1.00 63.03 195 ALA A C 1
ATOM 1472 O O . ALA A 1 195 ? -9.366 7.433 -6.281 1.00 63.03 195 ALA A O 1
ATOM 147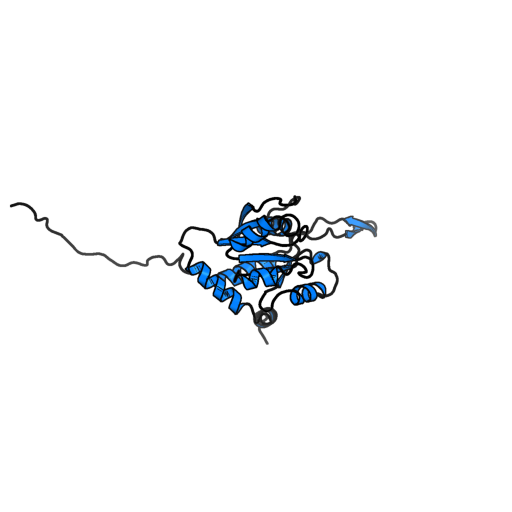3 N N . GLY A 1 196 ? -7.457 6.265 -6.209 1.00 63.97 196 GLY A N 1
ATOM 1474 C CA . GLY A 1 196 ? -7.874 5.378 -5.119 1.00 63.97 196 GLY A CA 1
ATOM 1475 C C . GLY A 1 196 ? -8.042 6.114 -3.788 1.00 63.97 196 GLY A C 1
ATOM 1476 O O . GLY A 1 196 ? -9.072 5.978 -3.138 1.00 63.97 196 GLY A O 1
ATOM 1477 N N . LEU A 1 197 ? -7.077 6.958 -3.413 1.00 67.38 197 LEU A N 1
ATOM 1478 C CA . LEU A 1 197 ? -7.146 7.792 -2.209 1.00 67.38 197 LEU A CA 1
ATOM 1479 C C . LEU A 1 197 ? -8.298 8.801 -2.281 1.00 67.38 197 LEU A C 1
ATOM 1481 O O . LEU A 1 197 ? -8.988 9.015 -1.292 1.00 67.38 197 LEU A O 1
ATOM 1485 N N . GLN A 1 198 ? -8.533 9.398 -3.450 1.00 64.06 198 GLN A N 1
ATOM 1486 C CA . GLN A 1 198 ? -9.650 10.306 -3.693 1.00 64.06 198 GLN A CA 1
ATOM 1487 C C . GLN A 1 198 ? -10.981 9.572 -3.755 1.00 64.06 198 GLN A C 1
ATOM 1489 O O . GLN A 1 198 ? -11.953 10.118 -3.268 1.00 64.06 198 GLN A O 1
ATOM 1494 N N . ALA A 1 199 ? -11.062 8.362 -4.309 1.00 58.38 199 ALA A N 1
ATOM 1495 C CA . ALA A 1 199 ? -12.286 7.566 -4.278 1.00 58.38 199 ALA A CA 1
ATOM 1496 C C . ALA A 1 199 ? -12.659 7.240 -2.828 1.00 58.38 199 ALA A C 1
ATOM 1498 O O . ALA A 1 199 ? -13.781 7.535 -2.422 1.00 58.38 199 ALA A O 1
ATOM 1499 N N . LEU A 1 200 ? -11.688 6.785 -2.031 1.00 57.84 200 LEU A N 1
ATOM 1500 C CA . LEU A 1 200 ? -11.849 6.571 -0.591 1.00 57.84 200 LEU A CA 1
ATOM 1501 C C . LEU A 1 200 ? -12.244 7.868 0.143 1.00 57.84 200 LEU A C 1
ATOM 1503 O O . LEU A 1 200 ? -13.130 7.849 0.992 1.00 57.84 200 LEU A O 1
ATOM 1507 N N . ALA A 1 201 ? -11.652 9.011 -0.223 1.00 52.44 201 ALA A N 1
ATOM 1508 C CA . ALA A 1 201 ? -11.945 10.314 0.384 1.00 52.44 201 ALA A CA 1
ATOM 1509 C C . ALA A 1 201 ? -13.222 11.009 -0.139 1.00 52.44 201 ALA A C 1
ATOM 1511 O O . ALA A 1 201 ? -13.735 11.908 0.519 1.00 52.44 201 ALA A O 1
ATOM 1512 N N . ALA A 1 202 ? -13.717 10.659 -1.327 1.00 48.38 202 ALA A N 1
ATOM 1513 C CA . ALA A 1 202 ? -14.896 11.259 -1.957 1.00 48.38 202 ALA A CA 1
ATOM 1514 C C . ALA A 1 202 ? -16.172 10.471 -1.651 1.00 48.38 202 ALA A C 1
ATOM 1516 O O . ALA A 1 202 ? -17.248 11.065 -1.598 1.00 48.38 202 ALA A O 1
ATOM 1517 N N . HIS A 1 203 ? -16.058 9.160 -1.425 1.00 45.28 203 HIS A N 1
ATOM 1518 C CA . HIS A 1 203 ? -17.185 8.311 -1.035 1.00 45.28 203 HIS A CA 1
ATOM 1519 C C . HIS A 1 203 ? -17.412 8.326 0.485 1.00 45.28 203 HIS A C 1
ATOM 1521 O O . HIS A 1 203 ? -18.527 8.074 0.929 1.00 45.28 203 HIS A O 1
ATOM 1527 N N . GLY A 1 204 ? -16.423 8.772 1.273 1.00 41.97 204 GLY A N 1
ATOM 1528 C CA . GLY A 1 204 ? -16.641 9.336 2.604 1.00 41.97 204 GLY A CA 1
ATOM 1529 C C . GLY A 1 204 ? -16.849 10.849 2.528 1.00 41.97 204 GLY A C 1
ATOM 1530 O O . GLY A 1 204 ? -15.892 11.608 2.476 1.00 41.97 204 GLY A O 1
ATOM 1531 N N . ALA A 1 205 ? -18.099 11.311 2.485 1.00 35.06 205 ALA A N 1
ATOM 1532 C CA . ALA A 1 205 ? -18.454 12.714 2.257 1.00 35.06 205 ALA A CA 1
ATOM 1533 C C . ALA A 1 205 ? -17.812 13.718 3.247 1.00 35.06 205 ALA A C 1
ATOM 1535 O O . ALA A 1 205 ? -18.424 14.074 4.254 1.00 35.06 205 ALA A O 1
ATOM 1536 N N . LEU A 1 206 ? -16.625 14.247 2.923 1.00 37.72 206 LEU A N 1
ATOM 1537 C CA . LEU A 1 206 ? -16.000 15.328 3.692 1.00 37.72 206 LEU A CA 1
ATOM 1538 C C . LEU A 1 206 ? -15.242 16.370 2.863 1.00 37.72 206 LEU A C 1
ATOM 1540 O O . LEU A 1 206 ? -14.229 16.893 3.303 1.00 37.72 206 LEU A O 1
ATOM 1544 N N . TRP A 1 207 ? -15.779 16.764 1.702 1.00 42.69 207 TRP A N 1
ATOM 1545 C CA . TRP A 1 207 ? -15.328 17.999 1.032 1.00 42.69 207 TRP A CA 1
ATOM 1546 C C . TRP A 1 207 ? -16.447 18.861 0.428 1.00 42.69 207 TRP A C 1
ATOM 1548 O O . TRP A 1 207 ? -16.183 19.726 -0.404 1.00 42.69 207 TRP A O 1
ATOM 1558 N N . GLN A 1 208 ? -17.702 18.713 0.871 1.00 37.25 208 GLN A N 1
ATOM 1559 C CA . GLN A 1 208 ? -18.772 19.645 0.482 1.00 37.25 208 GLN A CA 1
ATOM 1560 C C . GLN A 1 208 ? -19.309 20.480 1.649 1.00 37.25 208 GLN A C 1
ATOM 1562 O O . GLN A 1 208 ? -20.393 20.227 2.161 1.00 37.25 208 GLN A O 1
ATOM 1567 N N . ARG A 1 209 ? -18.565 21.538 2.001 1.00 34.59 209 ARG A N 1
ATOM 1568 C CA . ARG A 1 209 ? -19.065 22.924 2.191 1.00 34.59 209 ARG A CA 1
ATOM 1569 C C . ARG A 1 209 ? -17.900 23.859 2.548 1.00 34.59 209 ARG A C 1
ATOM 1571 O O . ARG A 1 209 ? -17.827 24.405 3.637 1.00 34.59 209 ARG A O 1
ATOM 1578 N N . GLY A 1 210 ? -16.983 24.048 1.600 1.00 35.91 210 GLY A N 1
ATOM 1579 C CA . GLY A 1 210 ? -15.971 25.113 1.659 1.00 35.91 210 GLY A CA 1
ATOM 1580 C C . GLY A 1 210 ? -16.259 26.306 0.745 1.00 35.91 210 GLY A C 1
ATOM 1581 O O . GLY A 1 210 ? -15.578 27.317 0.845 1.00 35.91 210 GLY A O 1
ATOM 1582 N N . GLN A 1 211 ? -17.253 26.216 -0.150 1.00 38.16 211 GLN A N 1
ATOM 1583 C CA . GLN A 1 211 ? -17.648 27.321 -1.029 1.00 38.16 211 GLN A CA 1
ATOM 1584 C C . GLN A 1 211 ? -19.157 27.299 -1.315 1.00 38.16 211 GLN A C 1
ATOM 1586 O O . GLN A 1 211 ? -19.624 26.765 -2.317 1.00 38.16 211 GLN A O 1
ATOM 1591 N N . ARG A 1 212 ? -19.940 27.912 -0.427 1.00 32.09 212 ARG A N 1
ATOM 1592 C CA . ARG A 1 212 ? -21.145 28.662 -0.807 1.00 32.09 212 ARG A CA 1
ATOM 1593 C C . ARG A 1 212 ? -21.110 29.948 0.003 1.00 32.09 212 ARG A C 1
ATOM 1595 O O . ARG A 1 212 ? -21.244 29.906 1.220 1.00 32.09 212 ARG A O 1
ATOM 1602 N N . GLY A 1 213 ? -20.829 31.059 -0.675 1.00 33.78 213 GLY A N 1
ATOM 1603 C CA . GLY A 1 213 ? -20.872 32.384 -0.065 1.00 33.78 213 GLY A CA 1
ATOM 1604 C C . GLY A 1 213 ? -22.293 32.762 0.366 1.00 33.78 213 GLY A C 1
ATOM 1605 O O . GLY A 1 213 ? -23.254 32.099 -0.034 1.00 33.78 213 GLY A O 1
ATOM 1606 N N . PRO A 1 214 ? -22.462 33.834 1.149 1.00 33.16 214 PRO A N 1
ATOM 1607 C CA . PRO A 1 214 ? -23.778 34.409 1.355 1.00 33.16 214 PRO A CA 1
ATOM 1608 C C . PRO A 1 214 ? -24.135 35.343 0.189 1.00 33.16 214 PRO A C 1
ATOM 1610 O O . PRO A 1 214 ? -23.518 36.390 -0.006 1.00 33.16 214 PRO A O 1
ATOM 1613 N N . VAL A 1 215 ? -25.172 34.975 -0.570 1.00 35.78 215 VAL A N 1
ATOM 1614 C CA . VAL A 1 215 ? -25.994 35.940 -1.310 1.00 35.78 215 VAL A CA 1
ATOM 1615 C C . VAL A 1 215 ? -26.949 36.587 -0.301 1.00 35.78 215 VAL A C 1
ATOM 1617 O O . VAL A 1 215 ? -27.843 35.928 0.212 1.00 35.78 215 VAL A O 1
ATOM 1620 N N . VAL A 1 216 ? -26.656 37.856 -0.002 1.00 43.56 216 VAL A N 1
ATOM 1621 C CA . VAL A 1 216 ? -27.529 39.029 0.228 1.00 43.56 216 VAL A CA 1
ATOM 1622 C C . VAL A 1 216 ? -28.849 38.854 1.003 1.00 43.56 216 VAL A C 1
ATOM 1624 O O . VAL A 1 216 ? -29.763 38.165 0.565 1.00 43.56 216 VAL A O 1
ATOM 1627 N N . GLY A 1 217 ? -29.013 39.661 2.061 1.00 31.94 217 GLY A N 1
ATOM 1628 C CA . GLY A 1 217 ? -30.313 39.952 2.675 1.00 31.94 217 GLY A CA 1
ATOM 1629 C C . GLY A 1 217 ? -30.248 41.032 3.762 1.00 31.94 217 GLY A C 1
ATOM 1630 O O . GLY A 1 217 ? -30.018 40.723 4.921 1.00 31.94 217 GLY A O 1
ATOM 1631 N N . THR A 1 218 ? -30.413 42.292 3.348 1.00 41.44 218 THR A N 1
ATOM 1632 C CA . THR A 1 218 ? -31.053 43.423 4.064 1.00 41.44 218 THR A CA 1
ATOM 1633 C C . THR A 1 218 ? -31.225 43.354 5.592 1.00 41.44 218 THR A C 1
ATOM 1635 O O . THR A 1 218 ? -32.079 42.620 6.083 1.00 41.44 218 THR A O 1
ATOM 1638 N N . PHE A 1 219 ? -30.579 44.279 6.313 1.00 36.66 219 PHE A N 1
ATOM 1639 C CA . PHE A 1 219 ? -31.077 44.800 7.593 1.00 36.66 219 PHE A CA 1
ATOM 1640 C C . PHE A 1 219 ? -31.346 46.302 7.469 1.00 36.66 219 PHE A C 1
ATOM 1642 O O . PHE A 1 219 ? -30.427 47.114 7.385 1.00 36.66 219 PHE A O 1
ATOM 1649 N N . GLY A 1 220 ? -32.633 46.642 7.433 1.00 35.72 220 GLY A N 1
ATOM 1650 C CA . GLY A 1 220 ? -33.161 47.903 7.940 1.00 35.72 220 GLY A CA 1
ATOM 1651 C C . GLY A 1 220 ? -33.790 47.673 9.319 1.00 35.72 220 GLY A C 1
ATOM 1652 O O . GLY A 1 220 ? -34.092 46.532 9.669 1.00 35.72 220 GLY A O 1
ATOM 1653 N N . ALA A 1 221 ? -34.027 48.778 10.031 1.00 36.53 221 ALA A N 1
ATOM 1654 C CA . ALA A 1 221 ? -34.543 48.902 11.402 1.00 36.53 221 ALA A CA 1
ATOM 1655 C C . ALA A 1 221 ? -33.507 48.545 12.484 1.00 36.53 221 ALA A C 1
ATOM 1657 O O . ALA A 1 221 ? -32.865 47.508 12.440 1.00 36.53 221 ALA A O 1
ATOM 1658 N N . GLY A 1 222 ? -33.282 49.352 13.509 1.00 35.19 222 GLY A N 1
ATOM 1659 C CA . GLY A 1 222 ? -34.013 50.504 14.012 1.00 35.19 222 GLY A CA 1
ATOM 1660 C C . GLY A 1 222 ? -33.499 50.769 15.427 1.00 35.19 222 GLY A C 1
ATOM 1661 O O . GLY A 1 222 ? -32.884 49.897 16.046 1.00 35.19 222 GLY A O 1
ATOM 1662 N N . ASP A 1 223 ? -33.718 51.990 15.892 1.00 42.06 223 ASP A N 1
ATOM 1663 C CA . ASP A 1 223 ? -33.325 52.509 17.196 1.00 42.06 223 ASP A CA 1
ATOM 1664 C C . ASP A 1 223 ? -33.553 51.548 18.373 1.00 42.06 223 ASP A C 1
ATOM 1666 O O . ASP A 1 223 ? -34.610 50.930 18.516 1.00 42.06 223 ASP A O 1
ATOM 1670 N N . ARG A 1 224 ? -32.588 51.520 19.298 1.00 39.47 224 ARG A N 1
ATOM 1671 C CA . ARG A 1 224 ? -32.841 51.188 20.705 1.00 39.47 224 ARG A CA 1
ATOM 1672 C C . ARG A 1 224 ? -32.639 52.450 21.545 1.00 39.47 224 ARG A C 1
ATOM 1674 O O . ARG A 1 224 ? -31.540 53.002 21.503 1.00 39.47 224 ARG A O 1
ATOM 1681 N N . PRO A 1 225 ? -33.627 52.882 22.346 1.00 48.50 225 PRO A N 1
ATOM 1682 C CA . PRO A 1 225 ? -33.390 53.878 23.375 1.00 48.50 225 PRO A CA 1
ATOM 1683 C C . PRO A 1 225 ? -32.658 53.251 24.567 1.00 48.50 225 PRO A C 1
ATOM 1685 O O . PRO A 1 225 ? -32.913 52.111 24.964 1.00 48.50 225 PRO A O 1
ATOM 1688 N N . ALA A 1 226 ? -31.742 54.033 25.131 1.00 41.66 226 ALA A N 1
ATOM 1689 C CA . ALA A 1 226 ? -31.081 53.765 26.395 1.00 41.66 226 ALA A CA 1
ATOM 1690 C C . ALA A 1 226 ? -32.050 54.010 27.561 1.00 41.66 226 ALA A C 1
ATOM 1692 O O . ALA A 1 226 ? -32.726 55.035 27.609 1.00 41.66 226 ALA A O 1
ATOM 1693 N N . ALA A 1 227 ? -32.068 53.094 28.525 1.00 39.50 227 ALA A N 1
ATOM 1694 C CA . ALA A 1 227 ? -32.654 53.317 29.837 1.00 39.50 227 ALA A CA 1
ATOM 1695 C C . ALA A 1 227 ? -31.774 52.632 30.884 1.00 39.50 227 ALA A C 1
ATOM 1697 O O . ALA A 1 227 ? -31.783 51.409 30.945 1.00 39.50 227 ALA A O 1
ATOM 1698 N N . VAL A 1 228 ? -31.025 53.420 31.666 1.00 41.94 228 VAL A N 1
ATOM 1699 C CA . VAL A 1 228 ? -30.843 53.268 33.123 1.00 41.94 228 VAL A CA 1
ATOM 1700 C C . VAL A 1 228 ? -30.444 54.645 33.674 1.00 41.94 228 VAL A C 1
ATOM 1702 O O . VAL A 1 228 ? -29.385 55.171 33.339 1.00 41.94 228 VAL A O 1
ATOM 1705 N N . GLY A 1 229 ? -31.306 55.221 34.509 1.00 43.31 229 GLY A N 1
ATOM 1706 C CA . GLY A 1 229 ? -31.071 56.437 35.283 1.00 43.31 229 GLY A CA 1
ATOM 1707 C C . GLY A 1 229 ? -32.289 56.703 36.167 1.00 43.31 229 GLY A C 1
ATOM 1708 O O . GLY A 1 229 ? -33.350 57.033 35.639 1.00 43.31 229 GLY A O 1
ATOM 1709 N N . GLY A 1 230 ? -32.134 56.500 37.477 1.00 42.50 230 GLY A N 1
ATOM 1710 C CA . GLY A 1 230 ? -33.177 56.632 38.498 1.00 42.50 230 GLY A CA 1
ATOM 1711 C C . GLY A 1 230 ? -32.900 55.737 39.691 1.00 42.50 230 GLY A C 1
ATOM 1712 O O . GLY A 1 230 ? -33.191 54.530 39.563 1.00 42.50 230 GLY A O 1
#

Secondary structure (DSSP, 8-state):
---HHHHHHHHHTT-TTHHHHHHHHHHHHHHS-TTPPEEEEEE-STTSSHHHHHHHHTT--SPPPPP-S-EEEEEETTEEEEE---TTTSHHHHHHHHHT-SEEEEEESS--TT-HHHHHHTTT--EEEEE--GGG--STTHHHHHHHHHSPTT--EEE-BSSPPPPEEEEEPTTS-EEEEE---PPPB-THHHHHHHHHHHHTT-SS-S--------------------

Mean predicted aligned error: 13.89 Å